Protein AF-A0AAV4GDV2-F1 (afdb_monomer_lite)

Structure (mmCIF, N/CA/C/O backbone):
data_AF-A0AAV4GDV2-F1
#
_entry.id   AF-A0AAV4GDV2-F1
#
loop_
_atom_site.group_PDB
_atom_site.id
_atom_site.type_symbol
_atom_site.label_atom_id
_atom_site.label_alt_id
_atom_site.label_comp_id
_atom_site.label_asym_id
_atom_site.label_entity_id
_atom_site.label_seq_i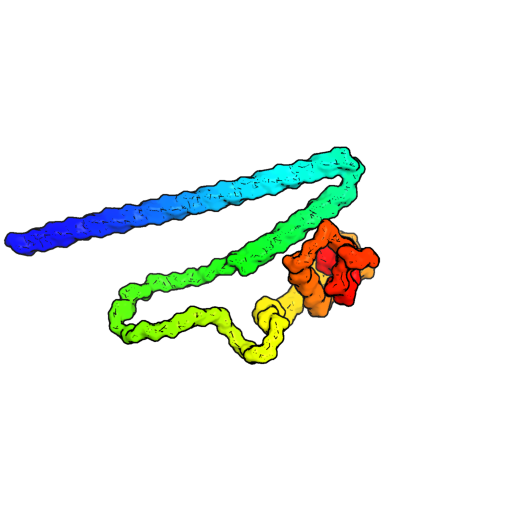d
_atom_site.pdbx_PDB_ins_code
_atom_site.Cartn_x
_atom_site.Cartn_y
_atom_site.Cartn_z
_atom_site.occupancy
_atom_site.B_iso_or_equiv
_atom_site.auth_seq_id
_atom_site.auth_comp_id
_atom_site.auth_asym_id
_atom_site.auth_atom_id
_atom_site.pdbx_PDB_model_num
ATOM 1 N N . MET A 1 1 ? 41.120 28.365 -54.947 1.00 75.88 1 MET A N 1
ATOM 2 C CA . MET A 1 1 ? 39.750 28.918 -54.827 1.00 75.88 1 MET A CA 1
ATOM 3 C C . MET A 1 1 ? 38.764 27.892 -54.270 1.00 75.88 1 MET A C 1
ATOM 5 O O . MET A 1 1 ? 38.190 28.160 -53.229 1.00 75.88 1 MET A O 1
ATOM 9 N N . VAL A 1 2 ? 38.632 26.701 -54.871 1.00 86.75 2 VAL A N 1
ATOM 10 C CA . VAL A 1 2 ? 37.675 25.653 -54.437 1.00 86.75 2 VAL A CA 1
ATOM 11 C C . VAL A 1 2 ? 37.852 25.219 -52.975 1.00 86.75 2 VAL A C 1
ATOM 13 O O . VAL A 1 2 ? 36.881 25.194 -52.232 1.00 86.75 2 VAL A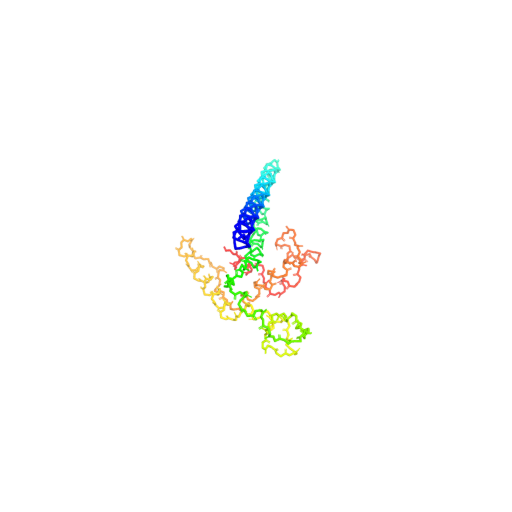 O 1
ATOM 16 N N . VAL A 1 3 ? 39.086 24.958 -52.529 1.00 88.25 3 VAL A N 1
ATOM 17 C CA . VAL A 1 3 ? 39.368 24.526 -51.143 1.00 88.25 3 VAL A CA 1
ATOM 18 C C . VAL A 1 3 ? 38.909 25.563 -50.113 1.00 88.25 3 VAL A C 1
ATOM 20 O O . VAL A 1 3 ? 38.296 25.213 -49.113 1.00 88.25 3 VAL A O 1
ATOM 23 N N . VAL A 1 4 ? 39.144 26.849 -50.387 1.00 90.62 4 VAL A N 1
ATOM 24 C CA . VAL A 1 4 ? 38.734 27.948 -49.498 1.00 90.62 4 VAL A CA 1
ATOM 25 C C . VAL A 1 4 ? 37.210 28.026 -49.406 1.00 90.62 4 VAL A C 1
ATOM 27 O O . VAL A 1 4 ? 36.670 28.159 -48.315 1.00 90.62 4 VAL A O 1
ATOM 30 N N . VAL A 1 5 ? 36.510 27.871 -50.535 1.00 91.25 5 VAL A N 1
ATOM 31 C CA . VAL A 1 5 ? 35.040 27.861 -50.570 1.00 91.25 5 VAL A CA 1
ATOM 32 C C . VAL A 1 5 ? 34.479 26.684 -49.768 1.00 91.25 5 VAL A C 1
ATOM 34 O O . VAL A 1 5 ? 33.572 26.879 -48.966 1.00 91.25 5 VAL A O 1
ATOM 37 N N . VAL A 1 6 ? 35.046 25.483 -49.918 1.00 91.81 6 VAL A N 1
ATOM 38 C CA . VAL A 1 6 ? 34.609 24.292 -49.168 1.00 91.81 6 VAL A CA 1
ATOM 39 C C . VAL A 1 6 ? 34.794 24.484 -47.662 1.00 91.81 6 VAL A C 1
ATOM 41 O O . VAL A 1 6 ? 33.870 24.211 -46.903 1.00 91.81 6 VAL A O 1
ATOM 44 N N . VAL A 1 7 ? 35.941 25.008 -47.221 1.00 92.56 7 VAL A N 1
ATOM 45 C CA . VAL A 1 7 ? 36.207 25.252 -45.791 1.00 92.56 7 VAL A CA 1
ATOM 46 C C . VAL A 1 7 ? 35.218 26.259 -45.199 1.00 92.56 7 VAL A C 1
ATOM 48 O O . VAL A 1 7 ? 34.691 26.028 -44.113 1.00 92.56 7 VAL A O 1
ATOM 51 N N . VAL A 1 8 ? 34.915 27.342 -45.921 1.00 94.12 8 VAL A N 1
ATOM 52 C CA . VAL A 1 8 ? 33.947 28.357 -45.471 1.00 94.12 8 VAL A CA 1
ATOM 53 C C . VAL A 1 8 ? 32.535 27.776 -45.370 1.00 94.12 8 VAL A C 1
ATOM 55 O O . VAL A 1 8 ? 31.843 28.026 -44.385 1.00 94.12 8 VAL A O 1
ATOM 58 N N . VAL A 1 9 ? 32.116 26.965 -46.345 1.00 94.81 9 VAL A N 1
ATOM 59 C CA . VAL A 1 9 ? 30.797 26.310 -46.326 1.00 94.81 9 VAL A CA 1
ATOM 60 C C . VAL A 1 9 ? 30.693 25.327 -45.162 1.00 94.81 9 VAL A C 1
ATOM 62 O O . VAL A 1 9 ? 29.705 25.356 -44.433 1.00 94.81 9 VAL A O 1
ATOM 65 N N . VAL A 1 10 ? 31.715 24.497 -44.938 1.00 95.38 10 VAL A N 1
ATOM 66 C CA . VAL A 1 10 ? 31.733 23.548 -43.814 1.00 95.38 10 VAL A CA 1
ATOM 67 C C . VAL A 1 10 ? 31.678 24.289 -42.477 1.00 95.38 10 VAL A C 1
ATOM 69 O O . VAL A 1 10 ? 30.874 23.926 -41.623 1.00 95.38 10 VAL A O 1
ATOM 72 N N . ALA A 1 11 ? 32.456 25.361 -42.308 1.00 94.81 11 ALA A N 1
ATOM 73 C CA . ALA A 1 11 ? 32.418 26.176 -41.095 1.00 94.81 11 ALA A CA 1
ATOM 74 C C . ALA A 1 11 ? 31.026 26.787 -40.855 1.00 94.81 11 ALA A C 1
ATOM 76 O O . ALA A 1 11 ? 30.517 26.729 -39.737 1.00 94.81 11 ALA A O 1
ATOM 77 N N . ALA A 1 12 ? 30.377 27.309 -41.901 1.00 95.56 12 ALA A N 1
ATOM 78 C CA . ALA A 1 12 ? 29.022 27.847 -41.802 1.00 95.56 12 ALA A CA 1
ATOM 79 C C . ALA A 1 12 ? 27.999 26.771 -41.398 1.00 95.56 12 ALA A C 1
ATOM 81 O O . ALA A 1 12 ? 27.176 27.013 -40.518 1.00 95.56 12 ALA A O 1
ATOM 82 N N . VAL A 1 13 ? 28.080 25.570 -41.982 1.00 96.38 13 VAL A N 1
ATOM 83 C CA . VAL A 1 13 ? 27.204 24.441 -41.622 1.00 96.38 13 VAL A CA 1
ATOM 84 C C . VAL A 1 13 ? 27.403 24.041 -40.162 1.00 96.38 13 VAL A C 1
ATOM 86 O O . VAL A 1 13 ? 26.421 23.881 -39.443 1.00 96.38 13 VAL A O 1
ATOM 89 N N . VAL A 1 14 ? 28.650 23.939 -39.695 1.00 96.50 14 VAL A N 1
ATOM 90 C CA . VAL A 1 14 ? 28.949 23.610 -38.292 1.00 96.50 14 VAL A CA 1
ATOM 91 C C . VAL A 1 14 ? 28.357 24.657 -37.350 1.00 96.50 14 VAL A C 1
ATOM 93 O O . VAL A 1 14 ? 27.705 24.291 -36.376 1.00 96.50 14 VAL A O 1
ATOM 96 N N . VAL A 1 15 ? 28.509 25.949 -37.654 1.00 97.19 15 VAL A N 1
ATOM 97 C CA . VAL A 1 15 ? 27.924 27.030 -36.844 1.00 97.19 15 VAL A CA 1
ATOM 98 C C . VAL A 1 15 ? 26.399 26.915 -36.785 1.00 97.19 15 VAL A C 1
ATOM 100 O O . VAL A 1 15 ? 25.827 27.009 -35.702 1.00 97.19 15 VAL A O 1
ATOM 103 N N . VAL A 1 16 ? 25.736 26.656 -37.916 1.00 97.31 16 VAL A N 1
ATOM 104 C CA . VAL A 1 16 ? 24.275 26.475 -37.960 1.00 97.31 16 VAL A CA 1
ATOM 105 C C . VAL A 1 16 ? 23.835 25.272 -37.125 1.00 97.31 16 VAL A C 1
ATOM 107 O O . VAL A 1 16 ? 22.877 25.384 -36.362 1.00 97.31 16 VAL A O 1
ATOM 110 N N . VAL A 1 17 ? 24.543 24.144 -37.220 1.00 97.19 17 VAL A N 1
ATOM 111 C CA . VAL A 1 17 ? 24.243 22.942 -36.427 1.00 97.19 17 VAL A CA 1
ATOM 112 C C . VAL A 1 17 ? 24.409 23.221 -34.934 1.00 97.19 17 VAL A C 1
ATOM 114 O O . VAL A 1 17 ? 23.528 22.872 -34.155 1.00 97.19 17 VAL A O 1
ATOM 117 N N . VAL A 1 18 ? 25.485 23.900 -34.527 1.00 97.31 18 VAL A N 1
ATOM 118 C CA . VAL A 1 18 ? 25.710 24.262 -33.118 1.00 97.31 18 VAL A CA 1
ATOM 119 C C . VAL A 1 18 ? 24.593 25.167 -32.602 1.00 97.31 18 VAL A C 1
ATOM 121 O O . VAL A 1 18 ? 24.049 24.907 -31.531 1.00 97.31 18 VAL A O 1
ATOM 124 N N . ILE A 1 19 ? 24.198 26.187 -33.370 1.00 96.94 19 ILE A N 1
ATOM 125 C CA . ILE A 1 19 ? 23.083 27.071 -33.003 1.00 96.94 19 ILE A CA 1
ATOM 126 C C . ILE A 1 19 ? 21.789 26.265 -32.853 1.00 96.94 19 ILE A C 1
ATOM 128 O O . ILE A 1 19 ? 21.082 26.434 -31.862 1.00 96.94 19 ILE A O 1
ATOM 132 N N . LEU A 1 20 ? 21.495 25.363 -33.793 1.00 97.50 20 LEU A N 1
ATOM 133 C CA . LEU A 1 20 ? 20.297 24.527 -33.742 1.00 97.50 20 LEU A CA 1
ATOM 134 C C . LEU A 1 20 ? 20.278 23.643 -32.488 1.00 97.50 20 LEU A C 1
ATOM 136 O O . LEU A 1 20 ? 19.260 23.583 -31.804 1.00 97.50 20 LEU A O 1
ATOM 140 N N . VAL A 1 21 ? 21.402 23.002 -32.156 1.00 97.31 21 VAL A N 1
ATOM 141 C CA . VAL A 1 21 ? 21.529 22.167 -30.952 1.00 97.31 21 VAL A CA 1
ATOM 142 C C . VAL A 1 21 ? 21.300 22.997 -29.691 1.00 97.31 21 VAL A C 1
ATOM 144 O O . VAL A 1 21 ? 20.524 22.587 -28.831 1.00 97.31 21 VAL A O 1
ATOM 147 N N . VAL A 1 22 ? 21.904 24.184 -29.593 1.00 97.50 22 VAL A N 1
ATOM 148 C CA . VAL A 1 22 ? 21.709 25.085 -28.444 1.00 97.50 22 VAL A CA 1
ATOM 149 C C . VAL A 1 22 ? 20.241 25.491 -28.305 1.00 97.50 22 VAL A C 1
ATOM 151 O O . VAL A 1 22 ? 19.704 25.467 -27.198 1.00 97.50 22 VAL A O 1
ATOM 154 N N . VAL A 1 23 ? 19.572 25.815 -29.415 1.00 97.75 23 VAL A N 1
ATOM 155 C CA . VAL A 1 23 ? 18.142 26.156 -29.414 1.00 97.75 23 VAL A CA 1
ATOM 156 C C . VAL A 1 23 ? 17.296 24.970 -28.953 1.00 97.75 23 VAL A C 1
ATOM 158 O O . VAL A 1 23 ? 16.427 25.152 -28.105 1.00 97.75 23 VAL A O 1
ATOM 161 N N . ILE A 1 24 ? 17.561 23.758 -29.450 1.00 97.00 24 ILE A N 1
ATOM 162 C CA . ILE A 1 24 ? 16.834 22.546 -29.039 1.00 97.00 24 ILE A CA 1
ATOM 163 C C . ILE A 1 24 ? 17.002 22.302 -27.539 1.00 97.00 24 ILE A C 1
ATOM 165 O O . ILE A 1 24 ? 16.008 22.113 -26.842 1.00 97.00 24 ILE A O 1
ATOM 169 N N . VAL A 1 25 ? 18.235 22.358 -27.026 1.00 97.31 25 VAL A N 1
ATOM 170 C CA . VAL A 1 25 ? 18.510 22.172 -25.594 1.00 97.31 25 VAL A CA 1
ATOM 171 C C . VAL A 1 25 ? 17.756 23.211 -24.764 1.00 97.31 25 VAL A C 1
ATOM 173 O O . VAL A 1 25 ? 17.115 22.858 -23.778 1.00 97.31 25 VAL A O 1
ATOM 176 N N . LEU A 1 26 ? 17.763 24.477 -25.184 1.00 96.94 26 LEU A N 1
ATOM 177 C CA . LEU A 1 26 ? 17.053 25.542 -24.480 1.00 96.94 26 LEU A CA 1
ATOM 178 C C . LEU A 1 26 ? 15.534 25.323 -24.474 1.00 96.94 26 LEU A C 1
ATOM 180 O O . LEU A 1 26 ? 14.900 25.499 -23.436 1.00 96.94 26 LEU A O 1
ATOM 184 N N . VAL A 1 27 ? 14.955 24.887 -25.596 1.00 97.50 27 VAL A N 1
ATOM 185 C CA . VAL A 1 27 ? 13.529 24.539 -25.674 1.00 97.50 27 VAL A CA 1
ATOM 186 C C . VAL A 1 27 ? 13.203 23.381 -24.733 1.00 97.50 27 VAL A C 1
ATOM 188 O O . VAL A 1 27 ? 12.236 23.476 -23.982 1.00 97.50 27 VAL A O 1
ATOM 191 N N . VAL A 1 28 ? 14.019 22.323 -24.716 1.00 97.00 28 VAL A N 1
ATOM 192 C CA . VAL A 1 28 ? 13.818 21.175 -23.817 1.00 97.00 28 VAL A CA 1
ATOM 193 C C . VAL A 1 28 ? 13.868 21.618 -22.357 1.00 97.00 28 VAL A C 1
ATOM 195 O O . VAL A 1 28 ? 12.970 21.278 -21.591 1.00 97.00 28 VAL A O 1
ATOM 198 N N . VAL A 1 29 ? 14.855 22.433 -21.974 1.00 97.12 29 VAL A N 1
ATOM 199 C CA . VAL A 1 29 ? 14.967 22.963 -20.606 1.00 97.12 29 VAL A CA 1
ATOM 200 C C . VAL A 1 29 ? 13.730 23.776 -20.229 1.00 97.12 29 VAL A C 1
ATOM 202 O O . VAL A 1 29 ? 13.176 23.572 -19.151 1.00 97.12 29 VAL A O 1
ATOM 205 N N . VAL A 1 30 ? 13.250 24.654 -21.115 1.00 96.94 30 VAL A N 1
ATOM 206 C CA . VAL A 1 30 ? 12.031 25.438 -20.865 1.00 96.94 30 VAL A CA 1
ATOM 207 C C . VAL A 1 30 ? 10.817 24.528 -20.691 1.00 96.94 30 VAL A C 1
ATOM 209 O O . VAL A 1 30 ? 10.058 24.721 -19.745 1.00 96.94 30 VAL A O 1
ATOM 212 N N . VAL A 1 31 ? 10.643 23.517 -21.546 1.00 96.69 31 VAL A N 1
ATOM 213 C CA . VAL A 1 31 ? 9.527 22.564 -21.435 1.00 96.69 31 VAL A CA 1
ATOM 214 C C . VAL A 1 31 ? 9.582 21.815 -20.105 1.00 96.69 31 VAL A C 1
ATOM 216 O O . VAL A 1 31 ? 8.571 21.752 -19.411 1.00 96.69 31 VAL A O 1
ATOM 219 N N . VAL A 1 32 ? 10.752 21.312 -19.707 1.00 95.12 32 VAL A N 1
ATOM 220 C CA . VAL A 1 32 ? 10.929 20.611 -18.426 1.00 95.12 32 VAL A CA 1
ATOM 221 C C . VAL A 1 32 ? 10.582 21.526 -17.254 1.00 95.12 32 VAL A C 1
ATOM 223 O O . VAL A 1 32 ? 9.816 21.131 -16.379 1.00 95.12 32 VAL A O 1
ATOM 226 N N . VAL A 1 33 ? 11.075 22.767 -17.252 1.00 95.56 33 VAL A N 1
ATOM 227 C CA . VAL A 1 33 ? 10.760 23.742 -16.197 1.00 95.56 33 VAL A CA 1
ATOM 228 C C . VAL A 1 33 ? 9.258 24.017 -16.137 1.00 95.56 33 VAL A C 1
ATOM 230 O O . VAL A 1 33 ? 8.687 24.022 -15.049 1.00 95.56 33 VAL A O 1
ATOM 233 N N . VAL A 1 34 ? 8.596 24.195 -17.283 1.00 95.06 34 VAL A N 1
ATOM 234 C CA . VAL A 1 34 ? 7.142 24.407 -17.339 1.00 95.06 34 VAL A CA 1
ATOM 235 C C . VAL A 1 34 ? 6.392 23.205 -16.770 1.00 95.06 34 VAL A C 1
ATOM 237 O O . VAL A 1 34 ? 5.501 23.393 -15.946 1.00 95.06 34 VAL A O 1
ATOM 240 N N . VAL A 1 35 ? 6.767 21.981 -17.147 1.00 93.88 35 VAL A N 1
ATOM 241 C CA . VAL A 1 35 ? 6.145 20.756 -16.623 1.00 93.88 35 VAL A CA 1
ATOM 242 C C . VAL A 1 35 ? 6.313 20.671 -15.108 1.00 93.88 35 VAL A C 1
ATOM 244 O O . VAL A 1 35 ? 5.329 20.466 -14.402 1.00 93.88 35 VAL A O 1
ATOM 247 N N . VAL A 1 36 ? 7.523 20.902 -14.592 1.00 92.94 36 VAL A N 1
ATOM 248 C CA . VAL A 1 36 ? 7.793 20.890 -13.146 1.00 92.94 36 VAL A CA 1
ATOM 249 C C . VAL A 1 36 ? 6.940 21.932 -12.424 1.00 92.94 36 VAL A C 1
ATOM 251 O O . VAL A 1 36 ? 6.311 21.616 -11.418 1.00 92.94 36 VAL A O 1
ATOM 254 N N . VAL A 1 37 ? 6.856 23.156 -12.950 1.00 93.81 37 VAL A N 1
ATOM 255 C CA . VAL A 1 37 ? 6.024 24.216 -12.363 1.00 93.81 37 VAL A CA 1
ATOM 256 C C . VAL A 1 37 ? 4.549 23.817 -12.360 1.00 93.81 37 VAL A C 1
ATOM 258 O O . VAL A 1 37 ? 3.888 23.975 -11.336 1.00 93.81 37 VAL A O 1
ATOM 261 N N . VAL A 1 38 ? 4.032 23.263 -13.459 1.00 93.12 38 VAL A N 1
ATOM 262 C CA . VAL A 1 38 ? 2.639 22.796 -13.540 1.00 93.12 38 VAL A CA 1
ATOM 263 C C . VAL A 1 38 ? 2.374 21.705 -12.507 1.00 93.12 38 VAL A C 1
ATOM 265 O O . VAL A 1 38 ? 1.388 21.794 -11.780 1.00 93.12 38 VAL A O 1
ATOM 268 N N . VAL A 1 39 ? 3.265 20.719 -12.384 1.00 90.25 39 VAL A N 1
ATOM 269 C CA . VAL A 1 39 ? 3.137 19.644 -11.390 1.00 90.25 39 VAL A CA 1
ATOM 270 C C . VAL A 1 39 ? 3.123 20.217 -9.975 1.00 90.25 39 VAL A C 1
ATOM 272 O O . VAL A 1 39 ? 2.225 19.897 -9.200 1.00 90.25 39 VAL A O 1
ATOM 275 N N . VAL A 1 40 ? 4.053 21.118 -9.646 1.00 91.38 40 VAL A N 1
ATOM 276 C CA . VAL A 1 40 ? 4.103 21.765 -8.326 1.00 91.38 40 VAL A CA 1
ATOM 277 C C . VAL A 1 40 ? 2.814 22.536 -8.043 1.00 91.38 40 VAL A C 1
ATOM 279 O O . VAL A 1 40 ? 2.251 22.400 -6.960 1.00 91.38 40 VAL A O 1
ATOM 282 N N . VAL A 1 41 ? 2.305 23.301 -9.012 1.00 92.25 41 VAL A N 1
ATOM 283 C CA . VAL A 1 41 ? 1.044 24.042 -8.861 1.00 92.25 41 VAL A CA 1
ATOM 284 C C . VAL A 1 41 ? -0.125 23.089 -8.626 1.00 92.25 41 VAL A C 1
ATOM 286 O O . VAL A 1 41 ? -0.909 23.319 -7.708 1.00 92.25 41 VAL A O 1
ATOM 289 N N . VAL A 1 42 ? -0.230 22.005 -9.397 1.00 89.88 42 VAL A N 1
ATOM 290 C CA . VAL A 1 42 ? -1.287 20.998 -9.223 1.00 89.88 42 VAL A CA 1
ATOM 291 C C . VAL A 1 42 ? -1.215 20.379 -7.830 1.00 89.88 42 VAL A C 1
ATOM 293 O O . VAL A 1 42 ? -2.231 20.325 -7.141 1.00 89.88 42 VAL A O 1
ATOM 296 N N . VAL A 1 43 ? -0.024 19.983 -7.376 1.00 87.50 43 VAL A N 1
ATOM 297 C CA . VAL A 1 43 ? 0.177 19.418 -6.034 1.00 87.50 43 VAL A CA 1
ATOM 298 C C . VAL A 1 43 ? -0.248 20.414 -4.956 1.00 87.50 43 VAL A C 1
ATOM 300 O O . VAL A 1 43 ? -1.005 20.054 -4.058 1.00 87.50 43 VAL A O 1
ATOM 303 N N . VAL A 1 44 ? 0.170 21.679 -5.059 1.00 90.31 44 VAL A N 1
ATOM 304 C CA . VAL A 1 44 ? -0.212 22.723 -4.097 1.00 90.31 44 VAL A CA 1
ATOM 305 C C . VAL A 1 44 ? -1.726 22.930 -4.080 1.00 90.31 44 VAL A C 1
ATOM 307 O O . VAL A 1 44 ? -2.315 22.984 -3.003 1.00 90.31 44 VAL A O 1
ATOM 310 N N . VAL A 1 45 ? -2.374 23.004 -5.246 1.00 89.81 45 VAL A N 1
ATOM 311 C CA . VAL A 1 45 ? -3.834 23.156 -5.344 1.00 89.81 45 VAL A CA 1
ATOM 312 C C . VAL A 1 45 ? -4.544 21.977 -4.688 1.00 89.81 45 VAL A C 1
ATOM 314 O O . VAL A 1 45 ? -5.451 22.192 -3.887 1.00 89.81 45 VAL A O 1
ATOM 317 N N . VAL A 1 46 ? -4.111 20.746 -4.967 1.00 85.69 46 VAL A N 1
ATOM 318 C CA . VAL A 1 46 ? -4.678 19.543 -4.348 1.00 85.69 46 VAL A CA 1
ATOM 319 C C . VAL A 1 46 ? -4.527 19.604 -2.831 1.00 85.69 46 VAL A C 1
ATOM 321 O O . VAL A 1 46 ? -5.515 19.443 -2.122 1.00 85.69 46 VAL A O 1
ATOM 324 N N . VAL A 1 47 ? -3.334 19.916 -2.319 1.00 85.38 47 VAL A N 1
ATOM 325 C CA . VAL A 1 47 ? -3.091 20.030 -0.872 1.00 85.38 47 VAL A CA 1
ATOM 326 C C . VAL A 1 47 ? -3.997 21.087 -0.241 1.00 85.38 47 VAL A C 1
ATOM 328 O O . VAL A 1 47 ? -4.618 20.824 0.786 1.00 85.38 47 VAL A O 1
ATOM 331 N N . VAL A 1 48 ? -4.128 22.263 -0.858 1.00 88.62 48 VAL A N 1
ATOM 332 C CA . VAL A 1 48 ? -4.993 23.337 -0.349 1.00 88.62 48 VAL A CA 1
ATOM 333 C C . VAL A 1 48 ? -6.455 22.901 -0.325 1.00 88.62 48 VAL A C 1
ATOM 335 O O . VAL A 1 48 ? -7.117 23.075 0.695 1.00 88.62 48 VAL A O 1
ATOM 338 N N . VAL A 1 49 ? -6.959 22.304 -1.409 1.00 86.69 49 VAL A N 1
ATOM 339 C CA . VAL A 1 49 ? -8.340 21.799 -1.476 1.00 86.69 49 VAL A CA 1
ATOM 340 C C . VAL A 1 49 ? -8.587 20.778 -0.370 1.00 86.69 49 VAL A C 1
ATOM 342 O O . VAL A 1 49 ? -9.589 20.871 0.333 1.00 86.69 49 VAL A O 1
ATOM 345 N N . VAL A 1 50 ? -7.653 19.853 -0.164 1.00 79.69 50 VAL A N 1
ATOM 346 C CA . VAL A 1 50 ? -7.745 18.837 0.887 1.00 79.69 50 VAL A CA 1
ATOM 347 C C . VAL A 1 50 ? -7.793 19.478 2.268 1.00 79.69 50 VAL A C 1
ATOM 349 O O . VAL A 1 50 ? -8.688 19.168 3.050 1.00 79.69 50 VAL A O 1
ATOM 352 N N . VAL A 1 51 ? -6.887 20.412 2.563 1.00 84.44 51 VAL A N 1
ATOM 353 C CA . VAL A 1 51 ? -6.871 21.125 3.849 1.00 84.44 51 VAL A CA 1
ATOM 354 C C . VAL A 1 51 ? -8.191 21.859 4.074 1.00 84.44 51 VAL A C 1
ATOM 356 O O . VAL A 1 51 ? -8.766 21.757 5.155 1.00 84.44 51 VAL A O 1
ATOM 359 N N . VAL A 1 52 ? -8.709 22.553 3.058 1.00 85.62 5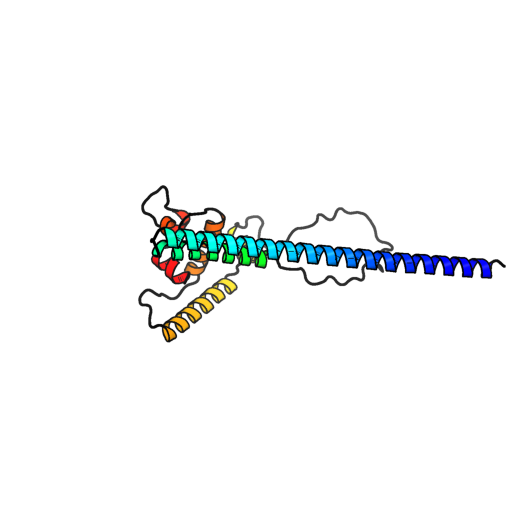2 VAL A N 1
ATOM 360 C CA . VAL A 1 52 ? -9.994 23.262 3.143 1.00 85.62 52 VAL A CA 1
ATOM 361 C C . VAL A 1 52 ? -11.136 22.290 3.425 1.00 85.62 52 VAL A C 1
ATOM 363 O O . VAL A 1 52 ? -11.929 22.542 4.329 1.00 85.62 52 VAL A O 1
ATOM 366 N N . VAL A 1 53 ? -11.207 21.169 2.706 1.00 81.56 53 VAL A N 1
ATOM 367 C CA . VAL A 1 53 ? -12.237 20.142 2.920 1.00 81.56 53 VAL A CA 1
ATOM 368 C C . VAL A 1 53 ? -12.156 19.589 4.341 1.00 81.56 53 VAL A C 1
ATOM 370 O O . VAL A 1 53 ? -13.175 19.545 5.028 1.00 81.56 53 VAL A O 1
ATOM 373 N N . VAL A 1 54 ? -10.958 19.243 4.820 1.00 77.88 54 VAL A N 1
ATOM 374 C CA . VAL A 1 54 ? -10.749 18.743 6.187 1.00 77.88 54 VAL A CA 1
ATOM 375 C C . VAL A 1 54 ? -11.205 19.774 7.217 1.00 77.88 54 VAL A C 1
ATOM 377 O O . VAL A 1 54 ? -11.962 19.434 8.123 1.00 77.88 54 VAL A O 1
ATOM 380 N N . VAL A 1 55 ? -10.809 21.040 7.066 1.00 81.06 55 VAL A N 1
ATOM 381 C CA . VAL A 1 55 ? -11.210 22.116 7.983 1.00 81.06 55 VAL A CA 1
ATOM 382 C C . VAL A 1 55 ? -12.727 22.297 7.984 1.00 81.06 55 VAL A C 1
ATOM 384 O O . VAL A 1 55 ? -13.326 22.345 9.055 1.00 81.06 55 VAL A O 1
ATOM 387 N N . VAL A 1 56 ? -13.366 22.350 6.812 1.00 80.25 56 VAL A N 1
ATOM 388 C CA . VAL A 1 56 ? -14.828 22.486 6.698 1.00 80.25 56 VAL A CA 1
ATOM 389 C C . VAL A 1 56 ? -15.533 21.318 7.378 1.00 80.25 56 VAL A C 1
ATOM 391 O O . VAL A 1 56 ? -16.467 21.533 8.149 1.00 80.25 56 VAL A O 1
ATOM 394 N N . VAL A 1 57 ? -15.070 20.092 7.146 1.00 72.81 57 VAL A N 1
ATOM 395 C CA . VAL A 1 57 ? -15.629 18.886 7.762 1.00 72.81 57 VAL A CA 1
ATOM 396 C C . VAL A 1 57 ? -15.484 18.926 9.283 1.00 72.81 57 VAL A C 1
ATOM 398 O O . VAL A 1 57 ? -16.466 18.695 9.986 1.00 72.81 57 VAL A O 1
ATOM 401 N N . VAL A 1 58 ? -14.305 19.280 9.804 1.00 73.25 58 VAL A N 1
ATOM 402 C CA . VAL A 1 58 ? -14.059 19.405 11.251 1.00 73.25 58 VAL A CA 1
ATOM 403 C C . VAL A 1 58 ? -14.953 20.481 11.868 1.00 73.25 58 VAL A C 1
ATOM 405 O O . VAL A 1 58 ? -15.569 20.237 12.905 1.00 73.25 58 VAL A O 1
ATOM 408 N N . VAL A 1 59 ? -15.079 21.647 11.226 1.00 77.88 59 VAL A N 1
ATOM 409 C CA . VAL A 1 59 ? -15.935 22.746 11.701 1.00 77.88 59 VAL A CA 1
ATOM 410 C C . VAL A 1 59 ? -17.406 22.332 11.701 1.00 77.88 59 VAL A C 1
ATOM 412 O O . VAL A 1 59 ? -18.092 22.526 12.702 1.00 77.88 59 VAL A O 1
ATOM 415 N N . LEU A 1 60 ? -17.900 21.718 10.623 1.00 73.19 60 LEU A N 1
ATOM 416 C CA . LEU A 1 60 ? -19.279 21.222 10.552 1.00 73.19 60 LEU A CA 1
ATOM 417 C C . LEU A 1 60 ? -19.560 20.160 11.617 1.00 73.19 60 LEU A C 1
ATOM 419 O O . LEU A 1 60 ? -20.646 20.136 12.200 1.00 73.19 60 LEU A O 1
ATOM 423 N N . ALA A 1 61 ? -18.586 19.297 11.889 1.00 64.25 61 ALA A N 1
ATOM 424 C CA . ALA A 1 61 ? -18.719 18.252 12.884 1.00 64.25 61 ALA A CA 1
ATOM 425 C C . ALA A 1 61 ? -18.686 18.813 14.320 1.00 64.25 61 ALA A C 1
ATOM 427 O O . ALA A 1 61 ? -19.481 18.384 15.158 1.00 64.25 61 ALA A O 1
ATOM 428 N N . ALA A 1 62 ? -17.867 19.840 14.578 1.00 69.69 62 ALA A N 1
ATOM 429 C CA . ALA A 1 62 ? -17.863 20.586 15.836 1.00 69.69 62 ALA A CA 1
ATOM 430 C C . ALA A 1 62 ? -19.185 21.342 16.070 1.00 69.69 62 ALA A C 1
ATOM 432 O O . ALA A 1 62 ? -19.720 21.317 17.177 1.00 69.69 62 ALA A O 1
ATOM 433 N N . LEU A 1 63 ? -19.761 21.953 15.025 1.00 73.81 63 LEU A N 1
ATOM 434 C CA . LEU A 1 63 ? -21.055 22.647 15.100 1.00 73.81 63 LEU A CA 1
ATOM 435 C C . LEU A 1 63 ? -22.238 21.698 15.351 1.00 73.81 63 LEU A C 1
ATOM 437 O O . LEU A 1 63 ? -23.246 22.122 15.912 1.00 73.81 63 LEU A O 1
ATOM 441 N N . ARG A 1 64 ? -22.135 20.420 14.960 1.00 69.31 64 ARG A N 1
ATOM 442 C CA . ARG A 1 64 ? -23.180 19.407 15.197 1.00 69.31 64 ARG A CA 1
ATOM 443 C C . ARG A 1 64 ? -23.165 18.793 16.601 1.00 69.31 64 ARG A C 1
ATOM 445 O O . ARG A 1 64 ? -24.074 18.027 16.902 1.00 69.31 64 ARG A O 1
ATOM 452 N N . GLY A 1 65 ? -22.181 19.118 17.446 1.00 58.81 65 GLY A N 1
ATOM 453 C CA . GLY A 1 65 ? -22.120 18.661 18.842 1.00 58.81 65 GLY A CA 1
ATOM 454 C C . GLY A 1 65 ? -21.931 17.149 19.026 1.00 58.81 65 GLY A C 1
ATOM 455 O O . GLY A 1 65 ? -22.191 16.635 20.109 1.00 58.81 65 GLY A O 1
ATOM 456 N N . ASP A 1 66 ? -21.494 16.434 17.985 1.00 58.91 66 ASP A N 1
ATOM 457 C CA . ASP A 1 66 ? -21.470 14.966 17.939 1.00 58.91 66 ASP A CA 1
ATOM 458 C C . ASP A 1 66 ? -20.022 14.469 17.747 1.00 58.91 66 ASP A C 1
ATOM 460 O O . ASP A 1 66 ? -19.630 13.959 16.693 1.00 58.91 66 ASP A O 1
ATOM 464 N N . SER A 1 67 ? -19.189 14.685 18.773 1.00 56.12 67 SER A N 1
ATOM 465 C CA . SER A 1 67 ? -17.722 14.512 18.761 1.00 56.12 67 SER A CA 1
ATOM 466 C C . SER A 1 67 ? -17.238 13.121 18.325 1.00 56.12 67 SER A C 1
ATOM 468 O O . SER A 1 67 ? -16.123 12.979 17.826 1.00 56.12 67 SER A O 1
ATOM 470 N N . ASN A 1 68 ? -18.077 12.094 18.467 1.00 53.59 68 ASN A N 1
ATOM 471 C CA . ASN A 1 68 ? -17.709 10.710 18.166 1.00 53.59 68 ASN A CA 1
ATOM 472 C C . ASN A 1 68 ? -17.719 10.399 16.659 1.00 53.59 68 ASN A C 1
ATOM 474 O O . ASN A 1 68 ? -16.953 9.554 16.212 1.00 53.59 68 ASN A O 1
ATOM 478 N N . LYS A 1 69 ? -18.513 11.117 15.850 1.00 54.59 69 LYS A N 1
ATOM 479 C CA . LYS A 1 69 ? -18.565 10.909 14.387 1.00 54.59 69 LYS A CA 1
ATOM 480 C C . LYS A 1 69 ? -17.414 11.582 13.637 1.00 54.59 69 LYS A C 1
ATOM 482 O O . LYS A 1 69 ? -17.133 11.223 12.498 1.00 54.59 69 LYS A O 1
ATOM 487 N N . VAL A 1 70 ? -16.749 12.556 14.263 1.00 50.19 70 VAL A N 1
ATOM 488 C CA . VAL A 1 70 ? -15.623 13.299 13.667 1.00 50.19 70 VAL A CA 1
ATOM 489 C C . VAL A 1 70 ? -14.396 12.398 13.538 1.00 50.19 70 VAL A C 1
ATOM 491 O O . VAL A 1 70 ? -13.707 12.435 12.524 1.00 50.19 70 VAL A O 1
ATOM 494 N N . ILE A 1 71 ? -14.159 11.553 14.545 1.00 52.12 71 ILE A N 1
ATOM 495 C CA . ILE A 1 71 ? -13.044 10.598 14.578 1.00 52.12 71 ILE A CA 1
ATOM 496 C C . ILE A 1 71 ? -13.251 9.495 13.527 1.00 52.12 71 ILE A C 1
ATOM 498 O O . ILE A 1 71 ? -12.321 9.186 12.783 1.00 52.12 71 ILE A O 1
ATOM 502 N N . ASP A 1 72 ? -14.478 8.979 13.390 1.00 51.66 72 ASP A N 1
ATOM 503 C CA . ASP A 1 72 ? -14.815 7.947 12.396 1.00 51.66 72 ASP A CA 1
ATOM 504 C C . ASP A 1 72 ? -14.676 8.457 10.947 1.00 51.66 72 ASP A C 1
ATOM 506 O O . ASP A 1 72 ? -14.179 7.741 10.074 1.00 51.66 72 ASP A O 1
ATOM 510 N N . LEU A 1 73 ? -15.046 9.716 10.680 1.00 46.69 73 LEU A N 1
ATOM 511 C CA . LEU A 1 73 ? -14.952 10.306 9.339 1.00 46.69 73 LEU A CA 1
ATOM 512 C C . LEU A 1 73 ? -13.505 10.658 8.948 1.00 46.69 73 LEU A C 1
ATOM 514 O O . LEU A 1 73 ? -13.129 10.510 7.785 1.00 46.69 73 LEU A O 1
ATOM 518 N N . ILE A 1 74 ? -12.679 11.073 9.918 1.00 50.25 74 ILE A N 1
ATOM 519 C CA . ILE A 1 74 ? -11.235 11.281 9.723 1.00 50.25 74 ILE A CA 1
ATOM 520 C C . ILE A 1 74 ? -10.539 9.940 9.439 1.00 50.25 74 ILE A C 1
ATOM 522 O O . ILE A 1 74 ? -9.724 9.871 8.521 1.00 50.25 74 ILE A O 1
ATOM 526 N N . SER A 1 75 ? -10.907 8.863 10.147 1.00 47.69 75 SER A N 1
ATOM 527 C CA . SER A 1 75 ? -10.363 7.517 9.902 1.00 47.69 75 SER A CA 1
ATOM 528 C C . SER A 1 75 ? -10.680 7.022 8.486 1.00 47.69 75 SER A C 1
ATOM 530 O O . SER A 1 75 ? -9.784 6.570 7.780 1.00 47.69 75 SER A O 1
ATOM 532 N N . CYS A 1 76 ? -11.925 7.199 8.028 1.00 46.25 76 CYS A N 1
ATOM 533 C CA . CYS A 1 76 ? -12.344 6.781 6.689 1.00 46.25 76 CYS A CA 1
ATOM 534 C C . CYS A 1 76 ? -11.604 7.533 5.567 1.00 46.25 76 CYS A C 1
ATOM 536 O O . CYS A 1 76 ? -11.381 6.974 4.495 1.00 46.25 76 CYS A O 1
ATOM 538 N N . HIS A 1 77 ? -11.220 8.796 5.787 1.00 50.78 77 HIS A N 1
ATOM 539 C CA . HIS A 1 77 ? -10.487 9.572 4.785 1.00 50.78 77 HIS A CA 1
ATOM 540 C C . HIS A 1 77 ? -8.993 9.211 4.756 1.00 50.78 77 HIS A C 1
ATOM 542 O O . HIS A 1 77 ? -8.428 9.091 3.670 1.00 50.78 77 HIS A O 1
ATOM 548 N N . LEU A 1 78 ? -8.364 8.957 5.913 1.00 50.06 78 LEU A N 1
ATOM 549 C CA . LEU A 1 78 ? -6.976 8.471 5.979 1.00 50.06 78 LEU A CA 1
ATOM 550 C C . LEU A 1 78 ? -6.785 7.089 5.322 1.00 50.06 78 LEU A C 1
ATOM 552 O O . LEU A 1 78 ? -5.731 6.844 4.730 1.00 50.06 78 LEU A O 1
ATOM 556 N N . ASP A 1 79 ? -7.796 6.217 5.356 1.00 49.75 79 ASP A N 1
ATOM 557 C CA . ASP A 1 79 ? -7.754 4.917 4.669 1.00 49.75 79 ASP A CA 1
ATOM 558 C C . ASP A 1 79 ? -7.771 5.061 3.139 1.00 49.75 79 ASP A C 1
ATOM 560 O O . ASP A 1 79 ? -7.038 4.364 2.433 1.00 49.75 79 ASP A O 1
ATOM 564 N N . VAL A 1 80 ? -8.531 6.028 2.609 1.00 51.62 80 VAL A N 1
ATOM 565 C CA . VAL A 1 80 ? -8.526 6.355 1.172 1.00 51.62 80 VAL A CA 1
ATOM 566 C C . VAL A 1 80 ? -7.165 6.918 0.748 1.00 51.62 80 VAL A C 1
ATOM 568 O O . VAL A 1 80 ? -6.667 6.564 -0.322 1.00 51.62 80 VAL A O 1
ATOM 571 N N . TYR A 1 81 ? -6.511 7.721 1.598 1.00 49.09 81 TYR A N 1
ATOM 572 C CA . TYR A 1 81 ? -5.141 8.178 1.342 1.00 49.09 81 TYR A CA 1
ATOM 573 C C . TYR A 1 81 ? -4.133 7.030 1.360 1.00 49.09 81 TYR A C 1
ATOM 575 O O . TYR A 1 81 ? -3.311 6.959 0.449 1.00 49.09 81 TYR A O 1
ATOM 583 N N . SER A 1 82 ? -4.225 6.098 2.313 1.00 48.41 82 SER A N 1
ATOM 584 C CA . SER A 1 82 ? -3.352 4.915 2.354 1.00 48.41 82 SER A CA 1
ATOM 585 C C . SER A 1 82 ? -3.500 4.054 1.097 1.00 48.41 82 SER A C 1
ATOM 587 O O . SER A 1 82 ? -2.498 3.618 0.536 1.00 48.41 82 SER A O 1
ATOM 589 N N . LEU A 1 83 ? -4.723 3.885 0.585 1.00 48.16 83 LEU A N 1
ATOM 590 C CA . LEU A 1 83 ? -4.969 3.188 -0.681 1.00 48.16 83 LEU A CA 1
ATOM 591 C C . LEU A 1 83 ? -4.469 3.978 -1.897 1.00 48.16 83 LEU A C 1
ATOM 593 O O . LEU A 1 83 ? -3.913 3.375 -2.808 1.00 48.16 83 LEU A O 1
ATOM 597 N N . SER A 1 84 ? -4.599 5.309 -1.908 1.00 47.75 84 SER A N 1
ATOM 598 C CA . SER A 1 84 ? -4.065 6.152 -2.988 1.00 47.75 84 SER A CA 1
ATOM 599 C C . SER A 1 84 ? -2.535 6.164 -3.023 1.00 47.75 84 SER A C 1
ATOM 601 O O . SER A 1 84 ? -1.959 6.134 -4.102 1.00 47.75 84 SER A O 1
ATOM 603 N N . VAL A 1 85 ? -1.873 6.131 -1.860 1.00 47.12 85 VAL A N 1
ATOM 604 C CA . VAL A 1 85 ? -0.412 6.043 -1.742 1.00 47.12 85 VAL A CA 1
ATOM 605 C C . VAL A 1 85 ? 0.065 4.652 -2.143 1.00 47.12 85 VAL A C 1
ATOM 607 O O . VAL A 1 85 ? 1.049 4.559 -2.860 1.00 47.12 85 VAL A O 1
ATOM 610 N N . ILE A 1 86 ? -0.646 3.579 -1.777 1.00 48.31 86 ILE A N 1
ATOM 611 C CA . ILE A 1 86 ? -0.343 2.228 -2.276 1.00 48.31 86 ILE A CA 1
ATOM 612 C C . ILE A 1 86 ? -0.537 2.163 -3.795 1.00 48.31 86 ILE A C 1
ATOM 614 O O . ILE A 1 86 ? 0.322 1.626 -4.481 1.00 48.31 86 ILE A O 1
ATOM 618 N N . PHE A 1 87 ? -1.605 2.746 -4.347 1.00 41.94 87 PHE A N 1
ATOM 619 C CA . PHE A 1 87 ? -1.826 2.773 -5.796 1.00 41.94 87 PHE A CA 1
ATOM 620 C C . PHE A 1 87 ? -0.766 3.617 -6.519 1.00 41.94 87 PHE A C 1
ATOM 622 O O . PHE A 1 87 ? -0.276 3.213 -7.564 1.00 41.94 87 PHE A O 1
ATOM 629 N N . TYR A 1 88 ? -0.352 4.747 -5.941 1.00 42.19 88 TYR A N 1
ATOM 630 C CA . TYR A 1 88 ? 0.713 5.591 -6.483 1.00 42.19 88 TYR A CA 1
ATOM 631 C C . TYR A 1 88 ? 2.083 4.908 -6.384 1.00 42.19 88 TYR A C 1
ATOM 633 O O . TYR A 1 88 ? 2.841 4.955 -7.338 1.00 42.19 88 TYR A O 1
ATOM 641 N N . VAL A 1 89 ? 2.384 4.205 -5.286 1.00 47.56 89 VAL A N 1
ATOM 642 C CA . VAL A 1 89 ? 3.610 3.400 -5.130 1.00 47.56 89 VAL A CA 1
ATOM 643 C C . VAL A 1 89 ? 3.618 2.210 -6.095 1.00 47.56 89 VAL A C 1
ATOM 645 O O . VAL A 1 89 ? 4.655 1.931 -6.680 1.00 47.56 89 VAL A O 1
ATOM 648 N N . MET A 1 90 ? 2.473 1.564 -6.335 1.00 36.59 90 MET A N 1
ATOM 649 C CA . MET A 1 90 ? 2.346 0.469 -7.312 1.00 36.59 90 MET A CA 1
ATOM 650 C C . MET A 1 90 ? 2.394 0.955 -8.772 1.00 36.59 90 MET A C 1
ATOM 652 O O . MET A 1 90 ? 2.654 0.159 -9.665 1.00 36.59 90 MET A O 1
ATOM 656 N N . VAL A 1 91 ? 2.145 2.245 -9.026 1.00 44.69 91 VAL A N 1
ATOM 657 C CA . VAL A 1 91 ? 2.229 2.876 -10.361 1.00 44.69 91 VAL A CA 1
ATOM 658 C C . VAL A 1 91 ? 3.548 3.652 -10.550 1.00 44.69 91 VAL A C 1
ATOM 660 O O . VAL A 1 91 ? 3.853 4.082 -11.657 1.00 44.69 91 VAL A O 1
ATOM 663 N N . SER A 1 92 ? 4.358 3.802 -9.497 1.00 36.28 92 SER A N 1
ATOM 664 C CA . SER A 1 92 ? 5.607 4.579 -9.488 1.00 36.28 92 SER A CA 1
ATOM 665 C C . SER A 1 92 ? 6.869 3.703 -9.515 1.00 36.28 92 SER A C 1
ATOM 667 O O . SER A 1 92 ? 7.926 4.149 -9.061 1.00 36.28 92 SER A O 1
ATOM 669 N N . GLU A 1 93 ? 6.800 2.483 -10.057 1.00 40.84 93 GLU A N 1
ATOM 670 C CA . GLU A 1 93 ? 8.010 1.831 -10.571 1.00 40.84 93 GLU A CA 1
ATOM 671 C C . GLU A 1 93 ? 8.444 2.566 -11.844 1.00 40.84 93 GLU A C 1
ATOM 673 O O . GLU A 1 93 ? 7.991 2.311 -12.957 1.00 40.84 93 GLU A O 1
ATOM 678 N N . GLU A 1 94 ? 9.290 3.568 -11.637 1.00 49.53 94 GLU A N 1
ATOM 679 C CA . GLU A 1 94 ? 10.079 4.209 -12.674 1.00 49.53 94 GLU A CA 1
ATOM 680 C C . GLU A 1 94 ? 11.139 3.192 -13.134 1.00 49.53 94 GLU A C 1
ATOM 682 O O . GLU A 1 94 ? 12.000 2.777 -12.356 1.00 49.53 94 GLU A O 1
ATOM 687 N N . GLU A 1 95 ? 11.024 2.734 -14.383 1.00 47.78 95 GLU A N 1
ATOM 688 C CA . GLU A 1 95 ? 11.982 1.834 -15.038 1.00 47.78 95 GLU A CA 1
ATOM 689 C C . GLU A 1 95 ? 13.424 2.372 -14.890 1.00 47.78 95 GLU A C 1
ATOM 691 O O . GLU A 1 95 ? 13.674 3.546 -15.195 1.00 47.78 95 GLU A O 1
ATOM 696 N N . PRO A 1 96 ? 14.405 1.562 -14.445 1.00 40.03 96 PRO A N 1
ATOM 697 C CA . PRO A 1 96 ? 15.781 2.018 -14.320 1.00 40.03 96 PRO A CA 1
ATOM 698 C C . PRO A 1 96 ? 16.399 2.277 -15.701 1.00 40.03 96 PRO A C 1
ATOM 700 O O . PRO A 1 96 ? 16.191 1.534 -16.658 1.00 40.03 96 PRO A O 1
ATOM 703 N N . GLY A 1 97 ? 17.169 3.366 -15.778 1.00 41.28 97 GLY A N 1
ATOM 704 C CA . GLY A 1 97 ? 17.673 3.980 -17.004 1.00 41.28 97 GLY A CA 1
ATOM 705 C C . GLY A 1 97 ? 18.259 3.017 -18.037 1.00 41.28 97 GLY A C 1
ATOM 706 O O . GLY A 1 97 ? 19.188 2.257 -17.771 1.00 41.28 97 GLY A O 1
ATOM 707 N N . VAL A 1 98 ? 17.727 3.129 -19.253 1.00 44.16 98 VAL A N 1
ATOM 708 C CA . VAL A 1 98 ? 18.251 2.482 -20.453 1.00 44.16 98 VAL A CA 1
ATOM 709 C C . VAL A 1 98 ? 19.472 3.264 -20.940 1.00 44.16 98 VAL A C 1
ATOM 711 O O . VAL A 1 98 ? 19.382 4.455 -21.239 1.00 44.16 98 VAL A O 1
ATOM 714 N N . ASP A 1 99 ? 20.608 2.573 -21.007 1.00 43.16 99 ASP A N 1
ATOM 715 C CA . ASP A 1 99 ? 21.875 3.065 -21.547 1.00 43.16 99 ASP A CA 1
ATOM 716 C C . ASP A 1 99 ? 21.717 3.446 -23.032 1.00 43.16 99 ASP A C 1
ATOM 718 O O . ASP A 1 99 ? 21.144 2.700 -23.833 1.00 43.16 99 ASP A O 1
ATOM 722 N N . VAL A 1 100 ? 22.163 4.648 -23.393 1.00 49.31 100 VAL A N 1
ATOM 723 C CA . VAL A 1 100 ? 21.943 5.270 -24.706 1.00 49.31 100 VAL A CA 1
ATOM 724 C C . VAL A 1 100 ? 23.198 5.156 -25.564 1.00 49.31 100 VAL A C 1
ATOM 726 O O . VAL A 1 100 ? 24.012 6.074 -25.604 1.00 49.31 100 VAL A O 1
ATOM 729 N N . ASP A 1 101 ? 23.298 4.065 -26.325 1.00 47.72 101 ASP A N 1
ATOM 730 C CA . ASP A 1 101 ? 24.230 3.956 -27.458 1.00 47.72 101 ASP A CA 1
ATOM 731 C C . ASP A 1 101 ? 23.575 3.276 -28.681 1.00 47.72 101 ASP A C 1
ATOM 733 O O . ASP A 1 101 ? 24.022 2.261 -29.206 1.00 47.72 101 ASP A O 1
ATOM 737 N N . TYR A 1 102 ? 22.441 3.826 -29.136 1.00 47.91 102 TYR A N 1
ATOM 738 C CA . TYR A 1 102 ? 21.613 3.242 -30.209 1.00 47.91 102 TYR A CA 1
ATOM 739 C C . TYR A 1 102 ? 21.971 3.688 -31.640 1.00 47.91 102 TYR A C 1
ATOM 741 O O . TYR A 1 102 ? 21.305 3.284 -32.594 1.00 47.91 102 TYR A O 1
ATOM 749 N N . LEU A 1 103 ? 22.992 4.528 -31.842 1.00 43.19 103 LEU A N 1
ATOM 750 C CA . LEU A 1 103 ? 23.256 5.133 -33.160 1.00 43.19 103 LEU A CA 1
ATOM 751 C C . LEU A 1 103 ? 24.408 4.489 -33.949 1.00 43.19 103 LEU A C 1
ATOM 753 O O . LEU A 1 103 ? 24.601 4.842 -35.114 1.00 43.19 103 LEU A O 1
ATOM 757 N N . ALA A 1 104 ? 25.139 3.532 -33.371 1.00 45.84 104 ALA A N 1
ATOM 758 C CA . ALA A 1 104 ? 26.280 2.897 -34.037 1.00 45.84 104 ALA A CA 1
ATOM 759 C C . ALA A 1 104 ? 25.922 1.644 -34.867 1.00 45.84 104 ALA A C 1
ATOM 761 O O . ALA A 1 104 ? 26.631 1.332 -35.822 1.00 45.84 104 ALA A O 1
ATOM 762 N N . GLU A 1 105 ? 24.806 0.964 -34.581 1.00 48.06 105 GLU A N 1
ATOM 763 C CA . GLU A 1 105 ? 24.419 -0.284 -35.271 1.00 48.06 105 GLU A CA 1
ATOM 764 C C . GLU A 1 105 ? 23.363 -0.111 -36.374 1.00 48.06 105 GLU A C 1
ATOM 766 O O . GLU A 1 105 ? 23.014 -1.067 -37.066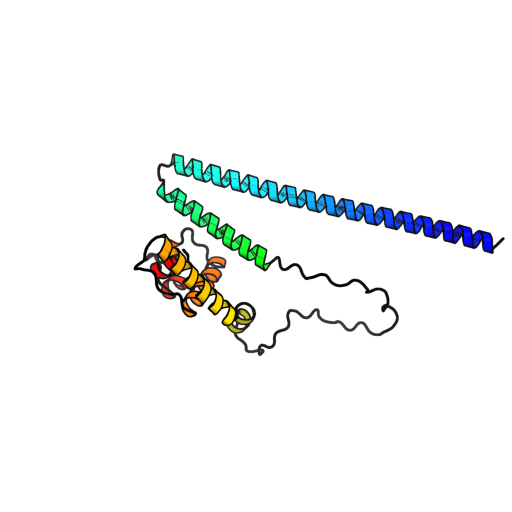 1.00 48.06 105 GLU A O 1
ATOM 771 N N . PHE A 1 106 ? 22.884 1.111 -36.633 1.00 42.22 106 PHE A N 1
ATOM 772 C CA . PHE A 1 106 ? 21.830 1.363 -37.627 1.00 42.22 106 PHE A CA 1
ATOM 773 C C . PHE A 1 106 ? 22.338 1.390 -39.078 1.00 42.22 106 PHE A C 1
ATOM 775 O O . PHE A 1 106 ? 21.957 2.230 -39.901 1.00 42.22 106 PHE A O 1
ATOM 782 N N . LYS A 1 107 ? 23.217 0.451 -39.424 1.00 49.69 107 LYS A N 1
ATOM 783 C CA . LYS A 1 107 ? 23.579 0.174 -40.807 1.00 49.69 107 LYS A CA 1
ATOM 784 C C . LYS A 1 107 ? 23.697 -1.332 -41.012 1.00 49.69 107 LYS A C 1
ATOM 786 O O . LYS A 1 107 ? 24.726 -1.927 -40.730 1.00 49.69 107 LYS A O 1
ATOM 791 N N . LEU A 1 108 ? 22.654 -1.851 -41.666 1.00 48.16 108 LEU A N 1
ATOM 792 C CA . LEU A 1 108 ? 22.548 -3.150 -42.341 1.00 48.16 108 LEU A CA 1
ATOM 793 C C . LEU A 1 108 ? 22.131 -4.324 -41.440 1.00 48.16 108 LEU A C 1
ATOM 795 O O . LEU A 1 108 ? 22.988 -4.929 -40.822 1.00 48.16 108 LEU A O 1
ATOM 799 N N . VAL A 1 109 ? 20.830 -4.664 -41.453 1.00 43.19 109 VAL A N 1
ATOM 800 C CA . VAL A 1 109 ? 20.214 -6.020 -41.355 1.00 43.19 109 VAL A CA 1
ATOM 801 C C . VAL A 1 109 ? 18.684 -5.808 -41.292 1.00 43.19 109 VAL A C 1
ATOM 803 O O . VAL A 1 109 ? 18.162 -5.183 -40.383 1.00 43.19 109 VAL A O 1
ATOM 806 N N . GLN A 1 110 ? 18.011 -5.932 -42.439 1.00 45.47 110 GLN A N 1
ATOM 807 C CA . GLN A 1 110 ? 17.066 -7.008 -42.790 1.00 45.47 110 GLN A CA 1
ATOM 808 C C . GLN A 1 110 ? 15.672 -6.924 -42.142 1.00 45.47 110 GLN A C 1
ATOM 810 O O . GLN A 1 110 ? 15.502 -7.083 -40.946 1.00 45.47 110 GLN A O 1
ATOM 815 N N . THR A 1 111 ? 14.679 -6.784 -43.031 1.00 44.69 111 THR A N 1
ATOM 816 C CA . THR A 1 111 ? 13.265 -7.182 -42.905 1.00 44.69 111 THR A CA 1
ATOM 817 C C . THR A 1 111 ? 12.503 -6.677 -41.680 1.00 44.69 111 THR A C 1
ATOM 819 O O . THR A 1 111 ? 12.684 -7.137 -40.561 1.00 44.69 111 THR A O 1
ATOM 822 N N . TRP A 1 112 ? 11.538 -5.798 -41.936 1.00 44.12 112 TRP A N 1
ATOM 823 C CA . TRP A 1 112 ? 10.482 -5.383 -41.017 1.00 44.12 112 TRP A CA 1
ATOM 824 C C . TRP A 1 112 ? 9.561 -6.568 -40.666 1.00 44.12 112 TRP A C 1
ATOM 826 O O . TRP A 1 112 ? 8.418 -6.649 -41.098 1.00 44.12 112 TRP A O 1
ATOM 836 N N . ALA A 1 113 ? 10.038 -7.527 -39.878 1.00 52.41 113 ALA A N 1
ATOM 837 C CA . ALA A 1 113 ? 9.144 -8.452 -39.202 1.00 52.41 113 ALA A CA 1
ATOM 838 C C . ALA A 1 113 ? 8.397 -7.659 -38.123 1.00 52.41 113 ALA A C 1
ATOM 840 O O . ALA A 1 113 ? 9.018 -7.023 -37.269 1.00 52.41 113 ALA A O 1
ATOM 841 N N . PHE A 1 114 ? 7.064 -7.670 -38.173 1.00 55.09 114 PHE A N 1
ATOM 842 C CA . PHE A 1 114 ? 6.237 -7.217 -37.062 1.00 55.09 114 PHE A CA 1
ATOM 843 C C . PHE A 1 114 ? 6.650 -8.015 -35.822 1.00 55.09 114 PHE A C 1
ATOM 845 O O . PHE A 1 114 ? 6.381 -9.212 -35.728 1.00 55.09 114 PHE A O 1
ATOM 852 N N . HIS A 1 115 ? 7.345 -7.365 -34.895 1.00 56.84 115 HIS A N 1
ATOM 853 C CA . HIS A 1 115 ? 7.545 -7.903 -33.563 1.00 56.84 115 HIS A CA 1
ATOM 854 C C . HIS A 1 115 ? 6.313 -7.462 -32.774 1.00 56.84 115 HIS A C 1
ATOM 856 O O . HIS A 1 115 ? 6.205 -6.268 -32.484 1.00 56.84 115 HIS A O 1
ATOM 862 N N . PRO A 1 116 ? 5.345 -8.352 -32.478 1.00 58.72 116 PRO A N 1
ATOM 863 C CA . PRO A 1 116 ? 4.285 -7.984 -31.555 1.00 58.72 116 PRO A CA 1
ATOM 864 C C . PRO A 1 116 ? 4.968 -7.527 -30.270 1.00 58.72 116 PRO A C 1
ATOM 866 O O . PRO A 1 116 ? 5.822 -8.249 -29.753 1.00 58.72 116 PRO A O 1
ATOM 869 N N . ILE A 1 117 ? 4.635 -6.329 -29.790 1.00 58.78 117 ILE A N 1
ATOM 870 C CA . ILE A 1 117 ? 5.011 -5.879 -28.450 1.00 58.78 117 ILE A CA 1
ATOM 871 C C . ILE A 1 117 ? 4.461 -6.950 -27.508 1.00 58.78 117 ILE A C 1
ATOM 873 O O . ILE A 1 117 ? 3.247 -7.081 -27.350 1.00 58.78 117 ILE A O 1
ATOM 877 N N . ARG A 1 118 ? 5.340 -7.815 -26.999 1.00 63.31 118 ARG A N 1
ATOM 878 C CA . ARG A 1 118 ? 4.938 -8.904 -26.113 1.00 63.31 118 ARG A CA 1
ATOM 879 C C . ARG A 1 118 ? 4.816 -8.298 -24.726 1.00 63.31 118 ARG A C 1
ATOM 881 O O . ARG A 1 118 ? 5.737 -7.622 -24.277 1.00 63.31 118 ARG A O 1
ATOM 888 N N . GLY A 1 119 ? 3.656 -8.488 -24.102 1.00 71.19 119 GLY A N 1
ATOM 889 C CA . GLY A 1 119 ? 3.432 -8.083 -22.719 1.00 71.19 119 GLY A CA 1
ATOM 890 C C . GLY A 1 119 ? 4.321 -8.860 -21.737 1.00 71.19 119 GLY A C 1
ATOM 891 O O . GLY A 1 119 ? 5.156 -9.663 -22.166 1.00 71.19 119 GLY A O 1
ATOM 892 N N . PRO A 1 120 ? 4.130 -8.645 -20.426 1.00 69.12 120 PRO A N 1
ATOM 893 C CA . PRO A 1 120 ? 4.873 -9.336 -19.376 1.00 69.12 120 PRO A CA 1
ATOM 894 C C . PRO A 1 120 ? 4.896 -10.850 -19.614 1.00 69.12 120 PRO A C 1
ATOM 896 O O . PRO A 1 120 ? 3.853 -11.465 -19.839 1.00 69.12 120 PRO A O 1
ATOM 899 N N . VAL A 1 121 ? 6.090 -11.443 -19.591 1.00 79.06 121 VAL A N 1
ATOM 900 C CA . VAL A 1 121 ? 6.283 -12.886 -19.785 1.00 79.06 121 VAL A CA 1
ATOM 901 C C . VAL A 1 121 ? 6.239 -13.572 -18.422 1.00 79.06 121 VAL A C 1
ATOM 903 O O . VAL A 1 121 ? 6.900 -13.129 -17.486 1.00 79.06 121 VAL A O 1
ATOM 906 N N . HIS A 1 122 ? 5.468 -14.653 -18.312 1.00 83.69 122 HIS A N 1
ATOM 907 C CA . HIS A 1 122 ? 5.405 -15.510 -17.129 1.00 83.69 122 HIS A CA 1
ATOM 908 C C . HIS A 1 122 ? 5.439 -16.984 -17.548 1.00 83.69 122 HIS A C 1
ATOM 910 O O . HIS A 1 122 ? 4.983 -17.338 -18.635 1.00 83.69 122 HIS A O 1
ATOM 916 N N . ASP A 1 123 ? 5.891 -17.851 -16.644 1.00 84.88 123 ASP A N 1
ATOM 917 C CA . ASP A 1 123 ? 6.022 -19.292 -16.905 1.00 84.88 123 ASP A CA 1
ATOM 918 C C . ASP A 1 123 ? 4.768 -20.104 -16.525 1.00 84.88 123 ASP A C 1
ATOM 920 O O . ASP A 1 123 ? 4.782 -21.335 -16.552 1.00 84.88 123 ASP A O 1
ATOM 924 N N . LEU A 1 124 ? 3.670 -19.435 -16.147 1.00 86.44 124 LEU A N 1
ATOM 925 C CA . LEU A 1 124 ? 2.423 -20.124 -15.805 1.00 86.44 124 LEU A CA 1
ATOM 926 C C . LEU A 1 124 ? 1.799 -20.852 -17.015 1.00 86.44 124 LEU A C 1
ATOM 928 O O . LEU A 1 124 ? 1.777 -20.298 -18.120 1.00 86.44 124 LEU A O 1
ATOM 932 N N . PRO A 1 125 ? 1.225 -22.053 -16.804 1.0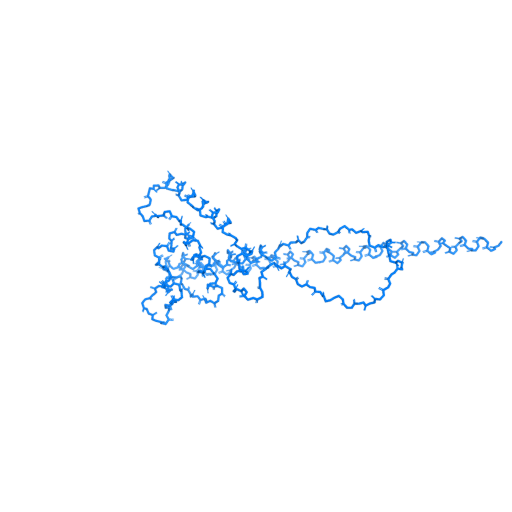0 88.19 125 PRO A N 1
ATOM 933 C CA . PRO A 1 125 ? 0.443 -22.768 -17.810 1.00 88.19 125 PRO A CA 1
ATOM 934 C C . PRO A 1 125 ? -0.734 -21.947 -18.352 1.00 88.19 125 PRO A C 1
ATOM 936 O O . PRO A 1 125 ? -1.274 -21.076 -17.669 1.00 88.19 125 PRO A O 1
ATOM 939 N N . THR A 1 126 ? -1.192 -22.254 -19.568 1.00 82.50 126 THR A N 1
ATOM 940 C CA . THR A 1 126 ? -2.326 -21.549 -20.199 1.00 82.50 126 THR A CA 1
ATOM 941 C C . THR A 1 126 ? -3.663 -21.790 -19.481 1.00 82.50 126 THR A C 1
ATOM 943 O O . THR A 1 126 ? -4.595 -21.009 -19.643 1.00 82.50 126 THR A O 1
ATOM 946 N N . ASP A 1 127 ? -3.762 -22.852 -18.682 1.00 89.19 127 ASP A N 1
ATOM 947 C CA . ASP A 1 127 ? -4.914 -23.215 -17.850 1.00 89.19 127 ASP A CA 1
ATOM 948 C C . ASP A 1 127 ? -4.797 -22.727 -16.393 1.00 89.19 127 ASP A C 1
ATOM 950 O O . ASP A 1 127 ? -5.591 -23.128 -15.540 1.00 89.19 127 ASP A O 1
ATOM 954 N N . SER A 1 128 ? -3.831 -21.851 -16.100 1.00 89.12 128 SER A N 1
ATOM 955 C CA . SER A 1 128 ? -3.648 -21.278 -14.764 1.00 89.12 128 SER A CA 1
ATOM 956 C C . SER A 1 128 ? -4.818 -20.387 -14.335 1.00 89.12 128 SER A C 1
ATOM 958 O O . SER A 1 128 ? -5.472 -19.704 -15.130 1.00 89.12 128 SER A O 1
ATOM 960 N N . LEU A 1 129 ? -5.105 -20.406 -13.036 1.00 91.12 129 LEU A N 1
ATOM 961 C CA . LEU A 1 129 ? -6.193 -19.648 -12.435 1.00 91.12 129 LEU A CA 1
ATOM 962 C C . LEU A 1 129 ? -5.759 -18.200 -12.173 1.00 91.12 129 LEU A C 1
ATOM 964 O O . LEU A 1 129 ? -4.583 -17.943 -11.921 1.00 91.12 129 LEU A O 1
ATOM 968 N N . PRO A 1 130 ? -6.699 -17.238 -12.091 1.00 89.06 130 PRO A N 1
ATOM 969 C CA . PRO A 1 130 ? -6.380 -15.854 -11.722 1.00 89.06 130 PRO A CA 1
ATOM 970 C C . PRO A 1 130 ? -5.590 -15.721 -10.409 1.00 89.06 130 PRO A C 1
ATOM 972 O O . PRO A 1 130 ? -4.817 -14.782 -10.232 1.00 89.06 130 PRO A O 1
ATOM 975 N N . LEU A 1 131 ? -5.765 -16.674 -9.487 1.00 88.31 131 LEU A N 1
ATOM 976 C CA . LEU A 1 131 ? -5.003 -16.732 -8.243 1.00 88.31 131 LEU A CA 1
ATOM 977 C C . LEU A 1 131 ? -3.513 -17.032 -8.475 1.00 88.31 131 LEU A C 1
ATOM 979 O O . LEU A 1 131 ? -2.681 -16.483 -7.759 1.00 88.31 131 LEU A O 1
ATOM 983 N N . ASP A 1 132 ? -3.176 -17.858 -9.464 1.00 89.75 132 ASP A N 1
ATOM 984 C CA . ASP A 1 132 ? -1.791 -18.224 -9.778 1.00 89.75 132 ASP A CA 1
ATOM 985 C C . ASP A 1 132 ? -1.038 -17.008 -10.329 1.00 89.75 132 ASP A C 1
ATOM 987 O O . ASP A 1 132 ? 0.084 -16.718 -9.919 1.00 89.75 132 ASP A O 1
ATOM 991 N N . TYR A 1 133 ? -1.709 -16.212 -11.165 1.00 89.19 133 TYR A N 1
ATOM 992 C CA . TYR A 1 133 ? -1.207 -14.917 -11.628 1.00 89.19 133 TYR A CA 1
ATOM 993 C C . TYR A 1 133 ? -1.000 -13.924 -10.488 1.00 89.19 133 TYR A C 1
ATOM 995 O O . TYR A 1 133 ? 0.016 -13.237 -10.436 1.00 89.19 133 TYR A O 1
ATOM 1003 N N . PHE A 1 134 ? -1.946 -13.853 -9.550 1.00 88.31 134 PHE A N 1
ATOM 1004 C CA . PHE A 1 134 ? -1.820 -12.986 -8.381 1.00 88.31 134 PHE A CA 1
ATOM 1005 C C . PHE A 1 134 ? -0.601 -13.356 -7.519 1.00 88.31 134 PHE A C 1
ATOM 1007 O O . PHE A 1 134 ? 0.102 -12.478 -7.017 1.00 88.31 134 PHE A O 1
ATOM 1014 N N . GLN A 1 135 ? -0.317 -14.652 -7.383 1.00 90.25 135 GLN A N 1
ATOM 1015 C CA . GLN A 1 135 ? 0.825 -15.151 -6.616 1.00 90.25 135 GLN A CA 1
ATOM 1016 C C . GLN A 1 135 ? 2.185 -14.807 -7.236 1.00 90.25 135 GLN A C 1
ATOM 1018 O O . GLN A 1 135 ? 3.176 -14.816 -6.509 1.00 90.25 135 GLN A O 1
ATOM 1023 N N . LEU A 1 136 ? 2.245 -14.438 -8.524 1.00 89.00 136 LEU A N 1
ATOM 1024 C CA . LEU A 1 136 ? 3.471 -13.898 -9.126 1.00 89.00 136 LEU A CA 1
ATOM 1025 C C . LEU A 1 136 ? 3.891 -12.577 -8.463 1.00 89.00 136 LEU A C 1
ATOM 1027 O O . LEU A 1 136 ? 5.079 -12.341 -8.268 1.00 89.00 136 LEU A O 1
ATOM 1031 N N . PHE A 1 137 ? 2.920 -11.744 -8.080 1.00 88.31 137 PHE A N 1
ATOM 1032 C CA . PHE A 1 137 ? 3.159 -10.455 -7.422 1.00 88.31 137 PHE A CA 1
ATOM 1033 C C . PHE A 1 137 ? 3.187 -10.573 -5.896 1.00 88.31 137 PHE A C 1
ATOM 1035 O O . PHE A 1 137 ? 3.937 -9.871 -5.222 1.00 88.31 137 PHE A O 1
ATOM 1042 N N . PHE A 1 138 ? 2.377 -11.477 -5.341 1.00 89.44 138 PHE A N 1
ATOM 1043 C CA . PHE A 1 138 ? 2.280 -11.719 -3.902 1.00 89.44 138 PHE A CA 1
ATOM 1044 C C . PHE A 1 138 ? 2.659 -13.164 -3.565 1.00 89.44 138 PHE A C 1
ATOM 1046 O O . PHE A 1 138 ? 1.783 -13.965 -3.217 1.00 89.44 138 PHE A O 1
ATOM 1053 N N . PRO A 1 139 ? 3.956 -13.513 -3.645 1.00 91.56 139 PRO A N 1
ATOM 1054 C CA . PRO A 1 139 ? 4.405 -14.854 -3.320 1.00 91.56 139 PRO A CA 1
ATOM 1055 C C . PRO A 1 139 ? 4.242 -15.138 -1.823 1.00 91.56 139 PRO A C 1
ATOM 1057 O O . PRO A 1 139 ? 4.316 -14.245 -0.972 1.00 91.56 139 PRO A O 1
ATOM 1060 N N . ASP A 1 140 ? 4.095 -16.415 -1.476 1.00 92.19 140 ASP A N 1
ATOM 1061 C CA . ASP A 1 140 ? 3.932 -16.863 -0.089 1.00 92.19 140 ASP A CA 1
ATOM 1062 C C . ASP A 1 140 ? 5.066 -16.399 0.834 1.00 92.19 140 ASP A C 1
ATOM 1064 O O . ASP A 1 140 ? 4.831 -16.127 2.009 1.00 92.19 140 ASP A O 1
ATOM 1068 N N . THR A 1 141 ? 6.284 -16.260 0.310 1.00 93.06 141 THR A N 1
ATOM 1069 C CA . THR A 1 141 ? 7.453 -15.749 1.044 1.00 93.06 141 THR A CA 1
ATOM 1070 C C . THR A 1 141 ? 7.261 -14.302 1.508 1.00 93.06 141 THR A C 1
ATOM 1072 O O . THR A 1 141 ? 7.565 -13.962 2.656 1.00 93.06 141 THR A O 1
ATOM 1075 N N . LEU A 1 142 ? 6.697 -13.453 0.645 1.00 91.75 142 LEU A N 1
ATOM 1076 C CA . LEU A 1 142 ? 6.356 -12.072 0.974 1.00 91.75 142 LEU A CA 1
ATOM 1077 C C . LEU A 1 142 ? 5.245 -12.033 2.027 1.00 91.75 142 LEU A C 1
ATOM 1079 O O . LEU A 1 142 ? 5.370 -11.347 3.042 1.00 91.75 142 LEU A O 1
ATOM 1083 N N . LEU A 1 143 ? 4.198 -12.841 1.844 1.00 91.75 143 LEU A N 1
ATOM 1084 C CA . LEU A 1 143 ? 3.104 -12.940 2.812 1.00 91.75 143 LEU A CA 1
ATOM 1085 C C . LEU A 1 143 ? 3.589 -13.429 4.185 1.00 91.75 143 LEU A C 1
ATOM 1087 O O . LEU A 1 143 ? 3.151 -12.915 5.213 1.00 91.75 143 LEU A O 1
ATOM 1091 N N . GLN A 1 144 ? 4.529 -14.376 4.230 1.00 93.06 144 GLN A N 1
ATOM 1092 C CA . GLN A 1 144 ? 5.163 -14.817 5.477 1.00 93.06 144 GLN A CA 1
ATOM 1093 C C . GLN A 1 144 ? 5.964 -13.697 6.147 1.00 93.06 144 GLN A C 1
ATOM 1095 O O . GLN A 1 144 ? 5.964 -13.591 7.375 1.00 93.06 144 GLN A O 1
ATOM 1100 N N . THR A 1 145 ? 6.598 -12.829 5.359 1.00 92.19 145 THR A N 1
ATOM 1101 C CA . THR A 1 145 ? 7.297 -11.654 5.889 1.00 92.19 145 THR A CA 1
ATOM 1102 C C . THR A 1 145 ? 6.307 -10.675 6.513 1.00 92.19 145 THR A C 1
ATOM 1104 O O . THR A 1 145 ? 6.540 -10.220 7.632 1.00 92.19 145 THR A O 1
ATOM 1107 N N . PHE A 1 146 ? 5.160 -10.424 5.875 1.00 91.12 146 PHE A N 1
ATOM 1108 C CA . PHE A 1 146 ? 4.094 -9.618 6.479 1.00 91.12 146 PHE A CA 1
ATOM 1109 C C . PHE A 1 146 ? 3.614 -10.217 7.801 1.00 91.12 146 PHE A C 1
ATOM 1111 O O . PHE A 1 146 ? 3.580 -9.517 8.808 1.00 91.12 146 PHE A O 1
ATOM 1118 N N . VAL A 1 147 ? 3.361 -11.529 7.845 1.00 92.94 147 VAL A N 1
ATOM 1119 C CA . VAL A 1 147 ? 3.003 -12.230 9.089 1.00 92.94 147 VAL A CA 1
ATOM 1120 C C . VAL A 1 147 ? 4.046 -12.000 10.188 1.00 92.94 147 VAL A C 1
ATOM 1122 O O . VAL A 1 147 ? 3.691 -11.673 11.324 1.00 92.94 147 VAL A O 1
ATOM 1125 N N . ALA A 1 148 ? 5.332 -12.163 9.872 1.00 90.56 148 ALA A N 1
ATOM 1126 C CA . ALA A 1 148 ? 6.412 -11.998 10.839 1.00 90.56 148 ALA A CA 1
ATOM 1127 C C . ALA A 1 148 ? 6.503 -10.554 11.358 1.00 90.56 148 ALA A C 1
ATOM 1129 O O . ALA A 1 148 ? 6.611 -10.339 12.569 1.00 90.56 148 ALA A O 1
ATOM 1130 N N . VAL A 1 149 ? 6.416 -9.567 10.462 1.00 92.19 149 VAL A N 1
ATOM 1131 C CA . VAL A 1 149 ? 6.487 -8.142 10.807 1.00 92.19 149 VAL A CA 1
ATOM 1132 C C . VAL A 1 149 ? 5.280 -7.715 11.638 1.00 92.19 149 VAL A C 1
ATOM 1134 O O . VAL A 1 149 ? 5.470 -7.100 12.686 1.00 92.19 149 VAL A O 1
ATOM 1137 N N . THR A 1 150 ? 4.061 -8.093 11.248 1.00 90.94 150 THR A N 1
ATOM 1138 C CA . THR A 1 150 ? 2.839 -7.746 11.988 1.00 90.94 150 THR A CA 1
ATOM 1139 C C . THR A 1 150 ? 2.848 -8.344 13.393 1.00 90.94 150 THR A C 1
ATOM 1141 O O . THR A 1 150 ? 2.585 -7.644 14.368 1.00 90.94 150 THR A O 1
ATOM 1144 N N . ASN A 1 151 ? 3.226 -9.618 13.535 1.00 93.69 151 ASN A N 1
ATOM 1145 C CA . ASN A 1 151 ? 3.335 -10.248 14.853 1.00 93.69 151 ASN A CA 1
ATOM 1146 C C . ASN A 1 151 ? 4.420 -9.601 15.719 1.00 93.69 151 ASN A C 1
ATOM 1148 O O . ASN A 1 151 ? 4.216 -9.385 16.914 1.00 93.69 151 ASN A O 1
ATOM 1152 N N . ARG A 1 152 ? 5.568 -9.257 15.123 1.00 92.00 152 ARG A N 1
ATOM 1153 C CA . ARG A 1 152 ? 6.638 -8.542 15.823 1.00 92.00 152 ARG A CA 1
ATOM 1154 C C . ARG A 1 152 ? 6.166 -7.172 16.304 1.00 92.00 152 ARG A C 1
ATOM 1156 O O . ARG A 1 152 ? 6.416 -6.833 17.459 1.00 92.00 152 ARG A O 1
ATOM 1163 N N . TYR A 1 153 ? 5.484 -6.413 15.451 1.00 92.00 153 TYR A N 1
ATOM 1164 C CA . TYR A 1 153 ? 4.937 -5.104 15.799 1.00 92.00 153 TYR A CA 1
ATOM 1165 C C . TYR A 1 153 ? 3.916 -5.208 16.935 1.00 92.00 153 TYR A C 1
ATOM 1167 O O . TYR A 1 153 ? 4.015 -4.474 17.917 1.00 92.00 153 TYR A O 1
ATOM 1175 N N . ALA A 1 154 ? 2.998 -6.174 16.871 1.00 90.12 154 ALA A N 1
ATOM 1176 C CA . ALA A 1 154 ? 2.022 -6.390 17.933 1.00 90.12 154 ALA A CA 1
ATOM 1177 C C . ALA A 1 154 ? 2.688 -6.705 19.281 1.00 90.12 154 ALA A C 1
ATOM 1179 O O . ALA A 1 154 ? 2.318 -6.123 20.298 1.00 90.12 154 ALA A O 1
ATOM 1180 N N . ASN A 1 155 ? 3.725 -7.548 19.293 1.00 91.19 155 ASN A N 1
ATOM 1181 C CA . ASN A 1 155 ? 4.487 -7.838 20.511 1.00 91.19 155 ASN A CA 1
ATOM 1182 C C . ASN A 1 155 ? 5.167 -6.580 21.078 1.00 91.19 155 ASN A C 1
ATOM 1184 O O . ASN A 1 155 ? 5.175 -6.374 22.290 1.00 91.19 155 ASN A O 1
ATOM 1188 N N . GLN A 1 156 ? 5.709 -5.717 20.213 1.00 90.81 156 GLN A N 1
ATOM 1189 C CA . GLN A 1 156 ? 6.294 -4.440 20.631 1.00 90.81 156 GLN A CA 1
ATOM 1190 C C . GLN A 1 156 ? 5.237 -3.504 21.228 1.00 90.81 156 GLN A C 1
ATOM 1192 O O . GLN A 1 156 ? 5.465 -2.923 22.286 1.00 90.81 156 GLN A O 1
ATOM 1197 N N . GLN A 1 157 ? 4.067 -3.385 20.597 1.00 88.94 157 GLN A N 1
ATOM 1198 C CA . GLN A 1 157 ? 2.976 -2.558 21.116 1.00 88.94 157 GLN A CA 1
ATOM 1199 C C . GLN A 1 157 ? 2.451 -3.080 22.453 1.00 88.94 157 GLN A C 1
ATOM 1201 O O . GLN A 1 157 ? 2.210 -2.280 23.354 1.00 88.94 157 GLN A O 1
ATOM 1206 N N . GLN A 1 158 ? 2.341 -4.398 22.625 1.00 90.06 158 GLN A N 1
ATOM 1207 C CA . GLN A 1 158 ? 1.926 -4.988 23.899 1.00 90.06 158 GLN A CA 1
ATOM 1208 C C . GLN A 1 158 ? 2.946 -4.763 25.015 1.00 90.06 158 GLN A C 1
ATOM 1210 O O . GLN A 1 158 ? 2.560 -4.511 26.154 1.00 90.06 158 GLN A O 1
ATOM 1215 N N . ALA A 1 159 ? 4.243 -4.787 24.698 1.00 90.56 159 ALA A N 1
ATOM 1216 C CA . ALA A 1 159 ? 5.285 -4.453 25.665 1.00 90.56 159 ALA A CA 1
ATOM 1217 C C . ALA A 1 159 ? 5.211 -2.984 26.124 1.00 90.56 159 ALA A C 1
ATOM 1219 O O . ALA A 1 159 ? 5.541 -2.686 27.268 1.00 90.56 159 ALA A O 1
ATOM 1220 N N . LEU A 1 160 ? 4.763 -2.073 25.251 1.00 90.06 160 LEU A N 1
ATOM 1221 C CA . LEU A 1 160 ? 4.664 -0.639 25.544 1.00 90.06 160 LEU A CA 1
ATOM 1222 C C . LEU A 1 160 ? 3.342 -0.235 26.212 1.00 90.06 160 LEU A C 1
ATOM 1224 O O . LEU A 1 160 ? 3.337 0.613 27.099 1.00 90.06 160 LEU A O 1
ATOM 1228 N N . LYS A 1 161 ? 2.218 -0.795 25.756 1.00 88.44 161 LYS A N 1
ATOM 1229 C CA . LYS A 1 161 ? 0.855 -0.362 26.116 1.00 88.44 161 LYS A CA 1
ATOM 1230 C C . LYS A 1 161 ? 0.122 -1.342 27.036 1.00 88.44 161 LYS A C 1
ATOM 1232 O O . LYS A 1 161 ? -0.965 -1.022 27.511 1.00 88.44 161 LYS A O 1
ATOM 1237 N N . GLY A 1 162 ? 0.708 -2.508 27.302 1.00 88.00 162 GLY A N 1
ATOM 1238 C CA . GLY A 1 162 ? 0.084 -3.594 28.052 1.00 88.00 162 GLY A CA 1
ATOM 1239 C C . GLY A 1 162 ? -0.505 -4.681 27.150 1.00 88.00 162 GLY A C 1
ATOM 1240 O O . GLY A 1 162 ? -0.702 -4.500 25.948 1.00 88.00 162 GLY A O 1
ATOM 1241 N N . LEU A 1 163 ? -0.759 -5.845 27.750 1.00 88.88 163 LEU A N 1
ATOM 1242 C CA . LEU A 1 163 ? -1.201 -7.042 27.038 1.00 88.88 163 LEU A CA 1
ATOM 1243 C C . LEU A 1 163 ? -2.648 -6.899 26.543 1.00 88.88 163 LEU A C 1
ATOM 1245 O O . LEU A 1 163 ? -3.566 -6.665 27.329 1.00 88.88 163 LEU A O 1
ATOM 1249 N N . ASP A 1 164 ? -2.858 -7.107 25.245 1.00 88.69 164 ASP A N 1
ATOM 1250 C CA . ASP A 1 164 ? -4.190 -7.149 24.644 1.00 88.69 164 ASP A CA 1
ATOM 1251 C C . ASP A 1 164 ? -4.721 -8.586 24.631 1.00 88.69 164 ASP A C 1
ATOM 1253 O O . ASP A 1 164 ? -4.274 -9.423 23.847 1.00 88.69 164 ASP A O 1
ATOM 1257 N N . VAL A 1 165 ? -5.707 -8.865 25.487 1.00 87.62 165 VAL A N 1
ATOM 1258 C CA . VAL A 1 165 ? -6.327 -10.195 25.649 1.00 87.62 165 VAL A CA 1
ATOM 1259 C C . VAL A 1 165 ? -7.005 -10.685 24.361 1.00 87.62 165 VAL A C 1
ATOM 1261 O O . VAL A 1 165 ? -7.148 -11.889 24.149 1.00 87.62 165 VAL A O 1
ATOM 1264 N N . TYR A 1 166 ? -7.416 -9.769 23.482 1.00 87.25 166 TYR A N 1
ATOM 1265 C CA . TYR A 1 166 ? -8.100 -10.104 22.234 1.00 87.25 166 TYR A CA 1
ATOM 1266 C C . TYR A 1 166 ? -7.140 -10.288 21.054 1.00 87.25 166 TYR A C 1
ATOM 1268 O O . TYR A 1 166 ? -7.561 -10.763 19.994 1.00 87.25 166 TYR A O 1
ATOM 1276 N N . TRP A 1 167 ? -5.861 -9.931 21.211 1.00 90.56 167 TRP A N 1
ATOM 1277 C CA . TRP A 1 167 ? -4.859 -10.158 20.179 1.00 90.56 167 TRP A CA 1
ATOM 1278 C C . TRP A 1 167 ? -4.509 -11.644 20.078 1.00 90.56 167 TRP A C 1
ATOM 1280 O O . TRP A 1 167 ? -4.237 -12.323 21.066 1.00 90.56 167 TRP A O 1
ATOM 1290 N N . LYS A 1 168 ? -4.462 -12.143 18.843 1.00 92.19 168 LYS A N 1
ATOM 1291 C CA . LYS A 1 168 ? -3.938 -13.471 18.510 1.00 92.19 168 LYS A CA 1
ATOM 1292 C C . LYS A 1 168 ? -2.924 -13.308 17.396 1.00 92.19 168 LYS A C 1
ATOM 1294 O O . LYS A 1 168 ? -3.166 -12.506 16.491 1.00 92.19 168 LYS A O 1
ATOM 1299 N N . SER A 1 169 ? -1.847 -14.089 17.427 1.00 92.75 169 SER A N 1
ATOM 1300 C CA . SER A 1 169 ? -0.853 -14.056 16.358 1.00 92.75 169 SER A CA 1
ATOM 1301 C C . SER A 1 169 ? -1.520 -14.259 14.998 1.00 92.75 169 SER A C 1
ATOM 1303 O O . SER A 1 169 ? -2.445 -15.057 14.830 1.00 92.75 169 SER A O 1
ATOM 1305 N N . VAL A 1 170 ? -1.103 -13.449 14.040 1.00 94.06 170 VAL A N 1
ATOM 1306 C CA . VAL A 1 170 ? -1.509 -13.527 12.644 1.00 94.06 170 VAL A CA 1
ATOM 1307 C C . VAL A 1 170 ? -0.857 -14.755 12.021 1.00 94.06 170 VAL A C 1
ATOM 1309 O O . VAL A 1 170 ? 0.313 -15.039 12.288 1.00 94.06 170 VAL A O 1
ATOM 1312 N N . ASN A 1 171 ? -1.601 -15.470 11.183 1.00 94.12 171 ASN A N 1
ATOM 1313 C CA . ASN A 1 171 ? -1.073 -16.534 10.336 1.00 94.12 171 ASN A CA 1
ATOM 1314 C C . ASN A 1 171 ? -1.175 -16.162 8.843 1.00 94.12 171 ASN A C 1
ATOM 1316 O O . ASN A 1 171 ? -1.724 -15.126 8.467 1.00 94.12 171 ASN A O 1
ATOM 1320 N N . LEU A 1 172 ? -0.655 -17.029 7.972 1.00 94.12 172 LEU A N 1
ATOM 1321 C CA . LEU A 1 172 ? -0.683 -16.805 6.524 1.00 94.12 172 LEU A CA 1
ATOM 1322 C C . LEU A 1 172 ? -2.114 -16.665 5.976 1.00 94.12 172 LEU A C 1
ATOM 1324 O O . LEU A 1 172 ? -2.364 -15.861 5.083 1.00 94.12 172 LEU A O 1
ATOM 1328 N N . MET A 1 173 ? -3.062 -17.423 6.531 1.00 93.44 173 MET A N 1
ATOM 1329 C CA . MET A 1 173 ? -4.467 -17.371 6.132 1.00 93.44 173 MET A CA 1
ATOM 1330 C C . MET A 1 173 ? -5.102 -16.024 6.492 1.00 93.44 173 MET A C 1
ATOM 1332 O O . MET A 1 173 ? -5.815 -15.455 5.674 1.00 93.44 173 MET A O 1
ATOM 1336 N N . ASP A 1 174 ? -4.817 -15.487 7.678 1.00 93.00 174 ASP A N 1
ATOM 1337 C CA . ASP A 1 174 ? -5.279 -14.165 8.098 1.00 93.00 174 ASP A CA 1
ATOM 1338 C C . ASP A 1 174 ? -4.758 -13.082 7.147 1.00 93.00 174 ASP A C 1
ATOM 1340 O O . ASP A 1 174 ? -5.522 -12.206 6.754 1.00 93.00 174 ASP A O 1
ATOM 1344 N N . MET A 1 175 ? -3.498 -13.176 6.707 1.00 93.94 175 MET A N 1
ATOM 1345 C CA . MET A 1 175 ? -2.938 -12.230 5.735 1.00 93.94 175 MET A CA 1
ATOM 1346 C C . MET A 1 175 ? -3.565 -12.360 4.345 1.00 93.94 175 MET A C 1
ATOM 1348 O O . MET A 1 175 ? -3.887 -11.347 3.728 1.00 93.94 175 MET A O 1
ATOM 1352 N N . ARG A 1 176 ? -3.838 -13.583 3.870 1.00 93.75 176 ARG A N 1
ATOM 1353 C CA . ARG A 1 176 ? -4.593 -13.786 2.620 1.00 93.75 176 ARG A CA 1
ATOM 1354 C C . ARG A 1 176 ? -6.003 -13.198 2.709 1.00 93.75 176 ARG A C 1
ATOM 1356 O O . ARG A 1 176 ? -6.439 -12.527 1.780 1.00 93.75 176 ARG A O 1
ATOM 1363 N N . LYS A 1 177 ? -6.699 -13.403 3.833 1.00 93.75 177 LYS A N 1
ATOM 1364 C CA . LYS A 1 177 ? -8.029 -12.823 4.090 1.00 93.75 177 LYS A CA 1
ATOM 1365 C C . LYS A 1 177 ? -7.986 -11.300 4.161 1.00 93.75 177 LYS A C 1
ATOM 1367 O O . LYS A 1 177 ? -8.888 -10.644 3.643 1.00 93.75 177 LYS A O 1
ATOM 1372 N N . TYR A 1 178 ? -6.942 -10.741 4.767 1.00 92.38 178 TYR A N 1
ATOM 1373 C CA . TYR A 1 178 ? -6.742 -9.299 4.838 1.00 92.38 178 TYR A CA 1
ATOM 1374 C C . TYR A 1 178 ? -6.573 -8.697 3.439 1.00 92.38 178 TYR A C 1
ATOM 1376 O O . TYR A 1 178 ? -7.331 -7.806 3.069 1.00 92.38 178 TYR A O 1
ATOM 1384 N N . ILE A 1 179 ? -5.686 -9.257 2.614 1.00 91.94 179 ILE A N 1
ATOM 1385 C CA . ILE A 1 179 ? -5.478 -8.815 1.226 1.00 91.94 179 ILE A CA 1
ATOM 1386 C C . ILE A 1 179 ? -6.749 -8.980 0.386 1.00 91.94 179 ILE A C 1
ATOM 1388 O O . ILE A 1 179 ? -7.139 -8.059 -0.326 1.00 91.94 179 ILE A O 1
ATOM 1392 N N . TYR A 1 180 ? -7.439 -10.116 0.510 1.00 91.12 180 TYR A N 1
ATOM 1393 C CA . TYR A 1 180 ? -8.737 -10.328 -0.132 1.00 91.12 180 TYR A CA 1
ATOM 1394 C C . TYR A 1 180 ? -9.752 -9.236 0.249 1.00 91.12 180 TYR A C 1
ATOM 1396 O O . TYR A 1 180 ? -10.466 -8.713 -0.610 1.00 91.12 180 TYR A O 1
ATOM 1404 N N . THR A 1 181 ? -9.783 -8.849 1.527 1.00 90.25 181 THR A N 1
ATOM 1405 C CA . THR A 1 181 ? -10.657 -7.780 2.022 1.00 90.25 181 THR A CA 1
ATOM 1406 C C . THR A 1 181 ? -10.296 -6.434 1.380 1.00 90.25 181 THR A C 1
ATOM 1408 O O . THR A 1 181 ? -11.191 -5.730 0.918 1.00 90.25 181 THR A O 1
ATOM 1411 N N . LEU A 1 182 ? -9.002 -6.112 1.257 1.00 88.81 182 LEU A N 1
ATOM 1412 C CA . LEU A 1 182 ? -8.530 -4.883 0.602 1.00 88.81 182 LEU A CA 1
ATOM 1413 C C . LEU A 1 182 ? -8.909 -4.822 -0.885 1.00 88.81 182 LEU A C 1
ATOM 1415 O O . LEU A 1 182 ? -9.401 -3.796 -1.351 1.00 88.81 182 LEU A O 1
ATOM 1419 N N . ILE A 1 183 ? -8.740 -5.924 -1.622 1.00 87.75 183 ILE A N 1
ATOM 1420 C CA . ILE A 1 183 ? -9.153 -6.009 -3.034 1.00 87.75 183 ILE A CA 1
ATOM 1421 C C . ILE A 1 183 ? -10.668 -5.807 -3.152 1.00 87.75 183 ILE A C 1
ATOM 1423 O O . ILE A 1 183 ? -11.141 -5.085 -4.030 1.00 87.75 183 ILE A O 1
ATOM 1427 N N . THR A 1 184 ? -11.434 -6.392 -2.229 1.00 86.06 184 THR A N 1
ATOM 1428 C CA . THR A 1 184 ? -12.895 -6.259 -2.210 1.00 86.06 184 THR A CA 1
ATOM 1429 C C . THR A 1 184 ? -13.332 -4.818 -1.945 1.00 86.06 184 THR A C 1
ATOM 1431 O O . THR A 1 184 ? -14.295 -4.372 -2.560 1.00 86.06 184 THR A O 1
ATOM 1434 N N . PHE A 1 185 ? -12.613 -4.052 -1.119 1.00 81.81 185 PHE A N 1
ATOM 1435 C CA . PHE A 1 185 ? -12.883 -2.618 -0.933 1.00 81.81 185 PHE A CA 1
ATOM 1436 C C . PHE A 1 185 ? -12.630 -1.778 -2.179 1.00 81.81 185 PHE A C 1
ATOM 1438 O O . PHE A 1 185 ? -13.344 -0.802 -2.402 1.00 81.81 185 PHE A O 1
ATOM 1445 N N . GLY A 1 186 ? -11.671 -2.177 -3.018 1.00 74.50 186 GLY A N 1
ATOM 1446 C CA . GLY A 1 186 ? -11.474 -1.554 -4.327 1.00 74.50 186 GLY A CA 1
ATOM 1447 C C . GLY A 1 186 ? -12.693 -1.707 -5.243 1.00 74.50 186 GLY A C 1
ATOM 1448 O O . GLY A 1 186 ? -12.971 -0.824 -6.049 1.00 74.50 186 GLY A O 1
ATOM 1449 N N . HIS A 1 187 ? -13.447 -2.799 -5.097 1.00 73.88 187 HIS A N 1
ATOM 1450 C CA . HIS A 1 187 ? -14.648 -3.065 -5.888 1.00 73.88 187 HIS A CA 1
ATOM 1451 C C . HIS A 1 187 ? -15.936 -2.536 -5.237 1.00 73.88 187 HIS A C 1
ATOM 1453 O O . HIS A 1 187 ? -16.797 -1.988 -5.922 1.00 73.88 187 HIS A O 1
ATOM 1459 N N . HIS A 1 188 ? -16.076 -2.700 -3.921 1.00 74.81 188 HIS A N 1
ATOM 1460 C CA . HIS A 1 188 ? -17.288 -2.403 -3.167 1.00 74.81 188 HIS A CA 1
ATOM 1461 C C . HIS A 1 188 ? -17.009 -1.351 -2.090 1.00 74.81 188 HIS A C 1
ATOM 1463 O O . HIS A 1 188 ? -16.473 -1.650 -1.020 1.00 74.81 188 HIS A O 1
ATOM 1469 N N . GLN A 1 189 ? -17.442 -0.118 -2.345 1.00 76.19 189 GLN A N 1
ATOM 1470 C CA . GLN A 1 189 ? -17.311 0.982 -1.393 1.00 76.19 189 GLN A CA 1
ATOM 1471 C C . GLN A 1 189 ? -18.468 0.965 -0.388 1.00 76.19 189 GLN A C 1
ATOM 1473 O O . GLN A 1 189 ? -19.635 0.880 -0.767 1.00 76.19 189 GLN A O 1
ATOM 1478 N N . VAL A 1 190 ? -18.146 1.042 0.903 1.00 70.75 190 VAL A N 1
ATOM 1479 C CA . VAL A 1 190 ? -19.125 1.091 2.000 1.00 70.75 190 VAL A CA 1
ATOM 1480 C C . VAL A 1 190 ? -18.901 2.392 2.772 1.00 70.75 190 VAL A C 1
ATOM 1482 O O . VAL A 1 190 ? -17.748 2.710 3.057 1.00 70.75 190 VAL A O 1
ATOM 1485 N N . PRO A 1 191 ? -19.956 3.150 3.134 1.00 76.06 191 PRO A N 1
ATOM 1486 C CA . PRO A 1 191 ? -19.796 4.438 3.814 1.00 76.06 191 PRO A CA 1
ATOM 1487 C C . PRO A 1 191 ? -19.169 4.315 5.206 1.00 76.06 191 PRO A C 1
ATOM 1489 O O . PRO A 1 191 ? -18.591 5.274 5.705 1.00 76.06 191 PRO A O 1
ATOM 1492 N N . GLU A 1 192 ? -19.281 3.145 5.840 1.00 80.50 192 GLU A N 1
ATOM 1493 C CA . GLU A 1 192 ? -18.631 2.874 7.113 1.00 80.50 192 GLU A CA 1
ATOM 1494 C C . GLU A 1 192 ? -18.231 1.401 7.231 1.00 80.50 192 GLU A C 1
ATOM 1496 O O . GLU A 1 192 ? -19.035 0.501 6.990 1.00 80.50 192 GLU A O 1
ATOM 1501 N N . LEU A 1 193 ? -17.004 1.137 7.682 1.00 82.31 193 LEU A N 1
ATOM 1502 C CA . LEU A 1 193 ? -16.441 -0.211 7.786 1.00 82.31 193 LEU A CA 1
ATOM 1503 C C . LEU A 1 193 ? -17.294 -1.158 8.659 1.00 82.31 193 LEU A C 1
ATOM 1505 O O . LEU A 1 193 ? -17.395 -2.353 8.388 1.00 82.31 193 LEU A O 1
ATOM 1509 N N . LYS A 1 194 ? -17.957 -0.648 9.705 1.00 82.50 194 LYS A N 1
ATOM 1510 C CA . LYS A 1 194 ? -18.788 -1.489 10.585 1.00 82.50 194 LYS A CA 1
ATOM 1511 C C . LYS A 1 194 ? -19.986 -2.118 9.867 1.00 82.50 194 LYS A C 1
ATOM 1513 O O . LYS A 1 194 ? -20.463 -3.158 10.314 1.00 82.50 194 LYS A O 1
ATOM 1518 N N . LEU A 1 195 ? -20.451 -1.498 8.781 1.00 84.69 195 LEU A N 1
ATOM 1519 C CA . LEU A 1 195 ? -21.632 -1.928 8.035 1.00 84.69 195 LEU A CA 1
ATOM 1520 C C . LEU A 1 195 ? -21.409 -3.242 7.282 1.00 84.69 195 LEU A C 1
ATOM 1522 O O . LEU A 1 195 ? -22.356 -3.995 7.097 1.00 84.69 195 LEU A O 1
ATOM 1526 N N . ILE A 1 196 ? -20.156 -3.573 6.958 1.00 87.25 196 ILE A N 1
ATOM 1527 C CA . ILE A 1 196 ? -19.775 -4.840 6.317 1.00 87.25 196 ILE A CA 1
ATOM 1528 C C . ILE A 1 196 ? -20.310 -6.046 7.095 1.00 87.25 196 ILE A C 1
ATOM 1530 O O . ILE A 1 196 ? -20.819 -6.989 6.493 1.00 87.25 196 ILE A O 1
ATOM 1534 N N . TRP A 1 197 ? -20.220 -5.994 8.428 1.00 91.38 197 TRP A N 1
ATOM 1535 C CA . TRP A 1 197 ? -20.698 -7.033 9.346 1.00 91.38 197 TRP A CA 1
ATOM 1536 C C . TRP A 1 197 ? -22.049 -6.681 9.985 1.00 91.38 197 TRP A C 1
ATOM 1538 O O . TRP A 1 197 ? -22.354 -7.183 11.065 1.00 91.38 197 TRP A O 1
ATOM 1548 N N . SER A 1 198 ? -22.831 -5.791 9.370 1.00 89.12 198 SER A N 1
ATOM 1549 C CA . SER A 1 198 ? -24.197 -5.503 9.814 1.00 89.12 198 SER A CA 1
ATOM 1550 C C . SER A 1 198 ? -25.090 -6.733 9.649 1.00 89.12 198 SER A C 1
ATOM 1552 O O . SER A 1 198 ? -24.880 -7.535 8.741 1.00 89.12 198 SER A O 1
ATOM 1554 N N . ASP A 1 199 ? -26.114 -6.855 10.491 1.00 88.00 199 ASP A N 1
ATOM 1555 C CA . ASP A 1 199 ? -27.183 -7.843 10.301 1.00 88.00 199 ASP A CA 1
ATOM 1556 C C . ASP A 1 199 ? -28.153 -7.425 9.182 1.00 88.00 199 ASP A C 1
ATOM 1558 O O . ASP A 1 199 ? -28.869 -8.263 8.637 1.00 88.00 199 ASP A O 1
ATOM 1562 N N . ASP A 1 200 ? -28.168 -6.134 8.823 1.00 87.12 200 ASP A N 1
ATOM 1563 C CA . ASP A 1 200 ? -28.998 -5.602 7.741 1.00 87.12 200 ASP A CA 1
ATOM 1564 C C . ASP A 1 200 ? -28.475 -6.081 6.372 1.00 87.12 200 ASP A C 1
ATOM 1566 O O . ASP A 1 200 ? -27.370 -5.684 5.979 1.00 87.12 200 ASP A O 1
ATOM 1570 N N . PRO A 1 201 ? -29.254 -6.878 5.612 1.00 83.75 201 PRO A N 1
ATOM 1571 C CA . PRO A 1 201 ? -28.844 -7.393 4.308 1.00 83.75 201 PRO A CA 1
ATOM 1572 C C . PRO A 1 201 ? -28.507 -6.312 3.281 1.00 83.75 201 PRO A C 1
ATOM 1574 O O . PRO A 1 201 ? -27.774 -6.595 2.339 1.00 83.75 201 PRO A O 1
ATOM 1577 N N . TYR A 1 202 ? -29.042 -5.096 3.436 1.00 82.25 202 TYR A N 1
ATOM 1578 C CA . TYR A 1 202 ? -28.770 -3.993 2.516 1.00 82.25 202 TYR A CA 1
ATOM 1579 C C . TYR A 1 202 ? -27.340 -3.455 2.662 1.00 82.25 202 TYR A C 1
ATOM 1581 O O . TYR A 1 202 ? -26.736 -3.007 1.691 1.00 82.25 202 TYR A O 1
ATOM 1589 N N . TRP A 1 203 ? -26.794 -3.505 3.878 1.00 80.88 203 TRP A N 1
ATOM 1590 C CA . TRP A 1 203 ? -25.478 -2.949 4.199 1.00 80.88 203 TRP A CA 1
ATOM 1591 C C . TRP A 1 203 ? -24.396 -4.014 4.375 1.00 80.88 203 TRP A C 1
ATOM 1593 O O . TRP A 1 203 ? -23.211 -3.725 4.189 1.00 80.88 203 TRP A O 1
ATOM 1603 N N . ARG A 1 204 ? -24.797 -5.234 4.742 1.00 84.56 204 ARG A N 1
ATOM 1604 C CA . ARG A 1 204 ? -23.901 -6.372 4.930 1.00 84.56 204 ARG A CA 1
ATOM 1605 C C . ARG A 1 204 ? -23.201 -6.708 3.619 1.00 84.56 204 ARG A C 1
ATOM 1607 O O . ARG A 1 204 ? -23.841 -6.800 2.578 1.00 84.56 204 ARG A O 1
ATOM 1614 N N . VAL A 1 205 ? -21.901 -6.988 3.690 1.00 88.56 205 VAL A N 1
ATOM 1615 C CA . VAL A 1 205 ? -21.120 -7.482 2.546 1.00 88.56 205 VAL A CA 1
ATOM 1616 C C . VAL A 1 205 ? -20.732 -8.935 2.829 1.00 88.56 205 VAL A C 1
ATOM 1618 O O . VAL A 1 205 ? -19.708 -9.172 3.480 1.00 88.56 205 VAL A O 1
ATOM 1621 N N . PRO A 1 206 ? -21.525 -9.928 2.365 1.00 88.94 206 PRO A N 1
ATOM 1622 C CA . PRO A 1 206 ? -21.301 -11.343 2.675 1.00 88.94 206 PRO A CA 1
ATOM 1623 C C . PRO A 1 206 ? -19.907 -11.822 2.272 1.00 88.94 206 PRO A C 1
ATOM 1625 O O . PRO A 1 206 ? -19.264 -12.548 3.023 1.00 88.94 206 PRO A O 1
ATOM 1628 N N . ALA A 1 207 ? -19.392 -11.308 1.148 1.00 87.50 207 ALA A N 1
ATOM 1629 C CA . ALA A 1 207 ? -18.056 -11.610 0.641 1.00 87.50 207 ALA A CA 1
ATOM 1630 C C . AL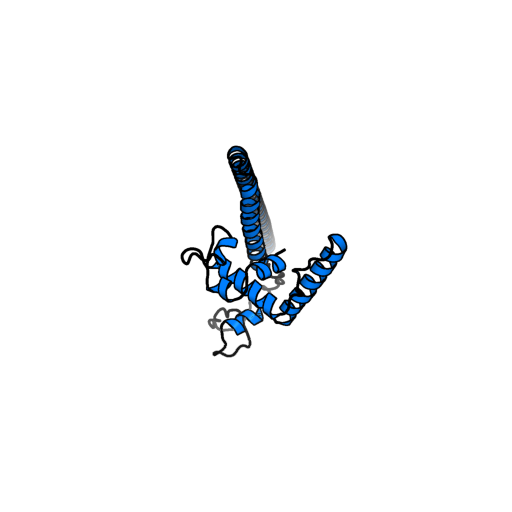A A 1 207 ? -16.953 -11.427 1.699 1.00 87.50 207 ALA A C 1
ATOM 1632 O O . ALA A 1 207 ? -16.021 -12.215 1.745 1.00 87.50 207 ALA A O 1
ATOM 1633 N N . ILE A 1 208 ? -17.072 -10.437 2.589 1.00 90.31 208 ILE A N 1
ATOM 1634 C CA . ILE A 1 208 ? -16.092 -10.190 3.659 1.00 90.31 208 ILE A CA 1
ATOM 1635 C C . ILE A 1 208 ? -16.591 -10.754 4.992 1.00 90.31 208 ILE A C 1
ATOM 1637 O O . ILE A 1 208 ? -15.822 -11.374 5.733 1.00 90.31 208 ILE A O 1
ATOM 1641 N N . ALA A 1 209 ? -17.877 -10.554 5.297 1.00 91.44 209 ALA A N 1
ATOM 1642 C CA . ALA A 1 209 ? -18.468 -10.933 6.574 1.00 91.44 209 ALA A CA 1
ATOM 1643 C C . ALA A 1 209 ? -18.408 -12.444 6.837 1.00 91.44 209 ALA A C 1
ATOM 1645 O O . ALA A 1 209 ? -18.222 -12.847 7.986 1.00 91.44 209 ALA A O 1
ATOM 1646 N N . ASP A 1 210 ? -18.513 -13.262 5.786 1.00 92.00 210 ASP A N 1
ATOM 1647 C CA . ASP A 1 210 ? -18.456 -14.724 5.881 1.00 92.00 210 ASP A CA 1
ATOM 1648 C C . ASP A 1 210 ? -17.008 -15.256 5.914 1.00 92.00 210 ASP A C 1
ATOM 1650 O O . ASP A 1 210 ? -16.756 -16.369 6.377 1.00 92.00 210 ASP A O 1
ATOM 1654 N N . VAL A 1 211 ? -16.024 -14.459 5.474 1.00 91.31 211 VAL A N 1
ATOM 1655 C CA . VAL A 1 211 ? -14.606 -14.858 5.407 1.00 91.31 211 VAL A CA 1
ATOM 1656 C C . VAL A 1 211 ? -13.911 -14.740 6.766 1.00 91.31 211 VAL A C 1
ATOM 1658 O O . VAL A 1 211 ? -13.122 -15.618 7.152 1.00 91.31 211 VAL A O 1
ATOM 1661 N N . TRP A 1 212 ? -14.179 -13.665 7.511 1.00 91.81 212 TRP A N 1
ATOM 1662 C CA . TRP A 1 212 ? -13.708 -13.493 8.888 1.00 91.81 212 TRP A CA 1
ATOM 1663 C C . TRP A 1 212 ? -14.513 -12.456 9.671 1.00 91.81 212 TRP A C 1
ATOM 1665 O O . TRP A 1 212 ? -15.074 -11.517 9.116 1.00 91.81 212 TRP A O 1
ATOM 1675 N N . GLY A 1 213 ? -14.558 -12.627 10.995 1.00 90.94 213 GLY A N 1
ATOM 1676 C CA . GLY A 1 213 ? -15.356 -11.781 11.880 1.00 90.94 213 GLY A CA 1
ATOM 1677 C C . GLY A 1 213 ? -14.759 -10.392 12.122 1.00 90.94 213 GLY A C 1
ATOM 1678 O O . GLY A 1 213 ? -13.539 -10.223 12.194 1.00 90.94 213 GLY A O 1
ATOM 1679 N N . ARG A 1 214 ? -15.644 -9.416 12.362 1.00 90.94 214 ARG A N 1
ATOM 1680 C CA . ARG A 1 214 ? -15.321 -8.002 12.619 1.00 90.94 214 ARG A CA 1
ATOM 1681 C C . ARG A 1 214 ? -14.194 -7.799 13.629 1.00 90.94 214 ARG A C 1
ATOM 1683 O O . ARG A 1 214 ? -13.259 -7.056 13.360 1.00 90.94 214 ARG A O 1
ATOM 1690 N N . GLN A 1 215 ? -14.267 -8.464 14.784 1.00 90.06 215 GLN A N 1
ATOM 1691 C CA . GLN A 1 215 ? -13.264 -8.303 15.842 1.00 90.06 215 GLN A CA 1
ATOM 1692 C C . GLN A 1 215 ? -11.869 -8.738 15.381 1.00 90.06 215 GLN A C 1
ATOM 1694 O O . GLN A 1 215 ? -10.882 -8.088 15.716 1.00 90.06 215 GLN A O 1
ATOM 1699 N N . ARG A 1 216 ? -11.777 -9.815 14.587 1.00 92.00 216 ARG A N 1
ATOM 1700 C CA . ARG A 1 216 ? -10.494 -10.293 14.065 1.00 92.00 216 ARG A CA 1
ATOM 1701 C C . ARG A 1 216 ? -9.929 -9.317 13.040 1.00 92.00 216 ARG A C 1
ATOM 1703 O O . ARG A 1 216 ? -8.764 -8.959 13.174 1.00 92.00 216 ARG A O 1
ATOM 1710 N N . TYR A 1 217 ? -10.754 -8.854 12.098 1.00 91.38 217 TYR A N 1
ATOM 1711 C CA . TYR A 1 217 ? -10.366 -7.819 11.133 1.00 91.38 217 TYR A CA 1
ATOM 1712 C C . TYR A 1 217 ? -9.815 -6.584 11.852 1.00 91.38 217 TYR A C 1
ATOM 1714 O O . TYR A 1 217 ? -8.691 -6.160 11.602 1.00 91.38 217 TYR A O 1
ATOM 1722 N N . GLN A 1 218 ? -10.587 -6.049 12.804 1.00 89.19 218 GLN A N 1
ATOM 1723 C CA . GLN A 1 218 ? -10.239 -4.818 13.509 1.00 89.19 218 GLN A CA 1
ATOM 1724 C C . GLN A 1 218 ? -8.921 -4.937 14.265 1.00 89.19 218 GLN A C 1
ATOM 1726 O O . GLN A 1 218 ? -8.202 -3.955 14.354 1.00 89.19 218 GLN A O 1
ATOM 1731 N N . LYS A 1 219 ? -8.600 -6.116 14.807 1.00 88.75 219 LYS A N 1
ATOM 1732 C CA . LYS A 1 219 ? -7.322 -6.333 15.488 1.00 88.75 219 LYS A CA 1
ATOM 1733 C C . LYS A 1 219 ? -6.151 -6.363 14.517 1.00 88.75 219 LYS A C 1
ATOM 1735 O O . LYS A 1 219 ? -5.113 -5.813 14.841 1.00 88.75 219 LYS A O 1
ATOM 1740 N N . VAL A 1 220 ? -6.310 -6.980 13.348 1.00 88.50 220 VAL A N 1
ATOM 1741 C CA . VAL A 1 220 ? -5.237 -7.072 12.340 1.00 88.50 220 VAL A CA 1
ATOM 1742 C C . VAL A 1 220 ? -4.980 -5.733 11.635 1.00 88.50 220 VAL A C 1
ATOM 1744 O O . VAL A 1 220 ? -3.863 -5.500 11.193 1.00 88.50 220 VAL A O 1
ATOM 1747 N N . HIS A 1 221 ? -5.988 -4.863 11.551 1.00 87.75 221 HIS A N 1
ATOM 1748 C CA . HIS A 1 221 ? -5.909 -3.552 10.898 1.00 87.75 221 HIS A CA 1
ATOM 1749 C C . HIS A 1 221 ? -5.329 -2.418 11.784 1.00 87.75 221 HIS A C 1
ATOM 1751 O O . HIS A 1 221 ? -5.072 -1.335 11.272 1.00 87.75 221 HIS A O 1
ATOM 1757 N N . GLN A 1 222 ? -5.148 -2.645 13.093 1.00 75.81 222 GLN A N 1
ATOM 1758 C CA . GLN A 1 222 ? -4.612 -1.668 14.067 1.00 75.81 222 GLN A CA 1
ATOM 1759 C C . GLN A 1 222 ? -3.105 -1.439 13.937 1.00 75.81 222 GLN A C 1
ATOM 1761 O O . GLN A 1 222 ? -2.684 -0.294 14.217 1.00 75.81 222 GLN A O 1
#

pLDDT: mean 78.78, std 18.41, range [36.28, 97.75]

Foldseek 3Di:
DVVVVVVVVVVVVVVVVVVVVVVVVVVVVVVVVVVVVVVVVVVVVVVVVVVVVLVVLLVVCVVVVPVVVNVQQVVVVVVVVVVVVVVCVVVPPDPPDDDDDPPPPPPDDDDDDPDPPDPDDDPDDPPDDPVVVVCVVVPLVNLVVVLVVLQVVLVVCCVVPNDDPLDDRDDSLNSVLLVQVVVVCVVDPAPGPVQCCDPDPVSHVCSNCVSDHPSSNVNSVD

Radius of gyration: 29.21 Å; chains: 1; bounding box: 69×52×83 Å

InterPro domains:
  IPR029526 PiggyBac transposable element-derived protein [PF13843] (130-220)
  IPR042423 PiggyBac transposable element-derived protein 5 [PTHR28576] (99-220)

Organism: NCBI:txid1093978

Sequence (222 aa):
MVVVVVVVVVAAVVVVVVILVVVIVLVVVVVVVVVVVVVVVVVVVVVVVVVVVVVVVVVLAALRGDSNKVIDLISCHLDVYSLSVIFYVMVSEEEPGVDVDYLAEFKLVQTWAFHPIRGPVHDLPTDSLPLDYFQLFFPDTLLQTFVAVTNRYANQQQALKGLDVYWKSVNLMDMRKYIYTLITFGHHQVPELKLIWSDDPYWRVPAIADVWGRQRYQKVHQ

Secondary structure (DSSP, 8-state):
-HHHHHHHHHHHHHHHHHHHHHHHHHHHHHHHHHHHHHHHHHHHHHHHHHHHHHHHHHHHHHHTT-HHHHHHHHHHHHHHHHHHHHHHHHH-----------SSS-S------------------TT--HHHHHHHHS-HHHHHHHHHHHHHHHHHHHHHH---TT-----HHHHHHHHHHHHHHHH---SSGGGGG-SSTTT--HHHHTTS-HHHHHHHT-